Protein AF-A0A183HUY9-F1 (afdb_monomer_lite)

InterPro domains:
  IPR027267 AH/BAR domain superfamily [G3DSA:1.20.1270.60] (1-131)

Sequence (190 aa):
MDLEEKEKKLKREIEKGVSFFRQRRGGDIYLLKQKLEEIKISREQAEHTLSDLRAEMEVVKMFRFRNGMQGIADAYQDLARNCQAIFNCQREIIEMVPAVSNQDVRQMIYRGSPLTKDRVENLRRSLQHDLRVSENNSWSNAAKSARKRYSEPRHHVYQMQTNSPPPPYTSSITSRNISLSEYQVFIITN

Secondary structure (DSSP, 8-state):
--HHHHHHHHHHHHHHHHHHGGGS-THH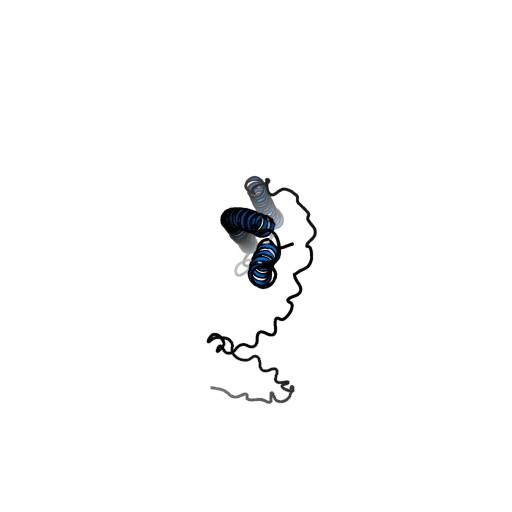HHHHHHHHHHHHHHHHHHHHHHHHHHHHHHHHHHHHHHHHHHHHHHHHHHHHHHHHHHHHHHHHHHHTS--TTSS-GGG-----HHHHHHHHHHHHHHHHHHHHHHHHHS-TTS---------------------SPPPTT---------------------

Organism: NCBI:txid387005

pLDDT: mean 75.27, std 21.11, range [33.56, 98.0]

Foldseek 3Di:
DDLVVVLVVLVVCLVVCVVVCVPPDPPVSVVSVVVSVVSVVVVVVVVVVVVVVVVVVVVVVVVCVVVVVVLVVVVVVLVVVLVVLVVVLVVVLVVLDDDPPPDDPVPDDRDCVVVNVVSVVVSVVVNVVSVVVSVVPPPPPPPPPPPDPDDDPPPPPPPPPDPDDDPPPPDDPPDDDDDDDDDDDDDDDD

Structure (mmCIF, N/CA/C/O backbone):
data_AF-A0A183HUY9-F1
#
_entry.id   AF-A0A183HUY9-F1
#
loop_
_atom_site.group_PDB
_atom_site.id
_atom_site.type_symbol
_atom_site.label_atom_id
_atom_site.label_alt_id
_atom_site.label_comp_id
_atom_site.label_asym_id
_atom_site.label_entity_id
_atom_site.label_seq_id
_atom_site.pdbx_PDB_ins_code
_atom_site.Cartn_x
_atom_site.Cartn_y
_atom_site.Cartn_z
_atom_site.occupancy
_atom_site.B_iso_or_equiv
_atom_site.auth_seq_id
_atom_site.auth_comp_id
_atom_site.auth_asym_id
_atom_site.auth_atom_id
_atom_site.pdbx_PDB_model_num
ATOM 1 N N . MET A 1 1 ? -14.854 11.567 38.522 1.00 51.22 1 MET A N 1
ATOM 2 C CA . MET A 1 1 ? -15.020 10.832 39.794 1.00 51.22 1 MET A CA 1
ATOM 3 C C . MET A 1 1 ? -15.695 9.522 39.441 1.00 51.22 1 MET A C 1
ATOM 5 O O . MET A 1 1 ? -16.827 9.563 38.968 1.00 51.22 1 MET A O 1
ATOM 9 N N . ASP A 1 2 ? -14.944 8.434 39.547 1.00 80.12 2 ASP A N 1
ATOM 10 C CA . ASP A 1 2 ? -15.268 7.100 39.041 1.00 80.12 2 ASP A CA 1
ATOM 11 C C . ASP A 1 2 ? -16.542 6.536 39.703 1.00 80.12 2 ASP A C 1
ATOM 13 O O . ASP A 1 2 ? -16.740 6.698 40.912 1.00 80.12 2 ASP A O 1
ATOM 17 N N . LEU A 1 3 ? -17.455 5.953 38.916 1.00 78.19 3 LEU A N 1
ATOM 18 C CA . LEU A 1 3 ? -18.717 5.400 39.438 1.00 78.19 3 LEU A CA 1
ATOM 19 C C . LEU A 1 3 ? -18.438 4.241 40.401 1.00 78.19 3 LEU A C 1
ATOM 21 O O . LEU A 1 3 ? -19.123 4.105 41.415 1.00 78.19 3 LEU A O 1
ATOM 25 N N . GLU A 1 4 ? -17.365 3.492 40.148 1.00 80.00 4 GLU A N 1
ATOM 26 C CA . GLU A 1 4 ? -16.886 2.419 41.014 1.00 80.00 4 GLU A CA 1
ATOM 27 C C . GLU A 1 4 ? -16.370 2.951 42.362 1.00 80.00 4 GLU A C 1
ATOM 29 O O . GLU A 1 4 ? -16.699 2.427 43.431 1.00 80.00 4 GLU A O 1
ATOM 34 N N . GLU A 1 5 ? -15.634 4.064 42.348 1.00 82.19 5 GLU A N 1
ATOM 35 C CA . GLU A 1 5 ? -15.154 4.722 43.565 1.00 82.19 5 GLU A CA 1
ATOM 36 C C . GLU A 1 5 ? -16.318 5.274 44.409 1.00 82.19 5 GLU A C 1
ATOM 38 O O . GLU A 1 5 ? -16.318 5.139 45.639 1.00 82.19 5 GLU A O 1
ATOM 43 N N . LYS A 1 6 ? -17.354 5.826 43.759 1.00 79.38 6 LYS A N 1
ATOM 44 C CA . LYS A 1 6 ? -18.586 6.287 44.423 1.00 79.38 6 LYS A CA 1
ATOM 45 C C . LYS A 1 6 ? -19.390 5.135 45.028 1.00 79.38 6 LYS A C 1
ATOM 47 O O . LYS A 1 6 ? -19.832 5.253 46.172 1.00 79.38 6 LYS A O 1
ATOM 52 N N . GLU A 1 7 ? -19.547 4.022 44.314 1.00 80.00 7 GLU A N 1
ATOM 53 C CA . GLU A 1 7 ? -20.218 2.823 44.828 1.00 80.00 7 GLU A CA 1
ATOM 54 C C . GLU A 1 7 ? -19.473 2.252 46.043 1.00 80.00 7 GLU A C 1
ATOM 56 O O . GLU A 1 7 ? -20.068 1.989 47.092 1.00 80.00 7 GLU A O 1
ATOM 61 N N . LYS A 1 8 ? -18.143 2.131 45.944 1.00 85.88 8 LYS A N 1
ATOM 62 C CA . LYS A 1 8 ? -17.282 1.630 47.023 1.00 85.88 8 LYS A CA 1
ATOM 63 C C . LYS A 1 8 ? -17.281 2.556 48.241 1.00 85.88 8 LYS A C 1
ATOM 65 O O . LYS A 1 8 ? -17.058 2.087 49.360 1.00 85.88 8 LYS A O 1
ATOM 70 N N . LYS A 1 9 ? -17.502 3.859 48.049 1.00 84.25 9 LYS A N 1
ATOM 71 C CA . LYS A 1 9 ? -17.654 4.837 49.134 1.00 84.25 9 LYS A CA 1
ATOM 72 C C . LYS A 1 9 ? -19.015 4.704 49.825 1.00 84.25 9 LYS A C 1
ATOM 74 O O . LYS A 1 9 ? -19.042 4.596 51.047 1.00 84.25 9 LYS A O 1
ATOM 79 N N . LEU A 1 10 ? -20.113 4.610 49.072 1.00 77.19 10 LEU A N 1
ATOM 80 C CA . LEU A 1 10 ? -21.460 4.434 49.635 1.00 77.19 10 LEU A CA 1
ATOM 81 C C . LEU A 1 10 ? -21.639 3.088 50.341 1.00 77.19 10 LEU A C 1
ATOM 83 O O . LEU A 1 10 ? -22.225 3.051 51.417 1.00 77.19 10 LEU A O 1
ATOM 87 N N . LYS A 1 11 ? -21.075 1.996 49.806 1.00 82.25 11 LYS A N 1
ATOM 88 C CA . LYS A 1 11 ? -21.041 0.695 50.500 1.00 82.25 11 LYS A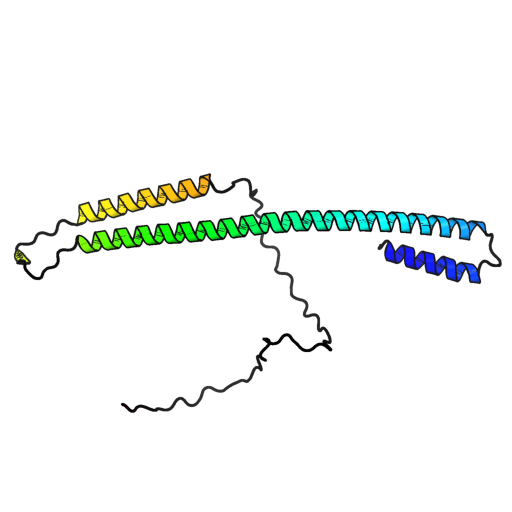 CA 1
ATOM 89 C C . LYS A 1 11 ? -20.379 0.810 51.876 1.00 82.25 11 LYS A C 1
ATOM 91 O O . LYS A 1 11 ? -20.949 0.371 52.871 1.00 82.25 11 LYS A O 1
ATOM 96 N N . ARG A 1 12 ? -19.224 1.484 51.940 1.00 84.19 12 ARG A N 1
ATOM 97 C CA . ARG A 1 12 ? -18.499 1.736 53.195 1.00 84.19 12 ARG A CA 1
ATOM 98 C C . ARG A 1 12 ? -19.268 2.649 54.153 1.00 84.19 12 ARG A C 1
ATOM 100 O O . ARG A 1 12 ? -19.210 2.436 55.359 1.00 84.19 12 ARG A O 1
ATOM 107 N N . GLU A 1 13 ? -19.967 3.665 53.650 1.00 77.25 13 GLU A N 1
ATOM 108 C CA . GLU A 1 13 ? -20.804 4.555 54.470 1.00 77.25 13 GLU A CA 1
ATOM 109 C C . GLU A 1 13 ? -22.050 3.845 55.014 1.00 77.25 13 GLU A C 1
ATOM 111 O O . GLU A 1 13 ? -22.422 4.095 56.155 1.00 77.25 13 GLU A O 1
ATOM 116 N N . ILE A 1 14 ? -22.643 2.910 54.264 1.00 74.06 14 ILE A N 1
ATOM 117 C CA . ILE A 1 14 ? -23.742 2.061 54.746 1.00 74.06 14 ILE A CA 1
ATOM 118 C C . ILE A 1 14 ? -23.238 1.093 55.822 1.00 74.06 14 ILE A C 1
ATOM 120 O O . ILE A 1 14 ? -23.843 1.023 56.886 1.00 74.06 14 ILE A O 1
ATOM 124 N N . GLU A 1 15 ? -22.116 0.398 55.610 1.00 77.69 15 GLU A N 1
ATOM 125 C CA . GLU A 1 15 ? -21.538 -0.513 56.616 1.00 77.69 15 GLU A CA 1
ATOM 126 C C . GLU A 1 15 ? -21.163 0.209 57.917 1.00 77.69 15 GLU A C 1
ATOM 128 O O . GLU A 1 15 ? -21.527 -0.233 59.007 1.00 77.69 15 GLU A O 1
ATOM 133 N N . LYS A 1 16 ? -20.484 1.359 57.817 1.00 73.25 16 LYS A N 1
ATOM 134 C CA . LYS A 1 16 ? -20.149 2.196 58.982 1.00 73.25 16 LYS A CA 1
ATOM 135 C C . LYS A 1 16 ? -21.395 2.826 59.602 1.00 73.25 16 LYS A C 1
ATOM 137 O O . LYS A 1 16 ? -21.488 2.952 60.822 1.00 73.25 16 LYS A O 1
ATOM 142 N N . GLY A 1 17 ? -22.367 3.187 58.770 1.00 60.81 17 GLY A N 1
ATOM 143 C CA . GLY A 1 17 ? -23.651 3.724 59.182 1.00 60.81 17 GLY A CA 1
ATOM 144 C C . GLY A 1 17 ? -24.447 2.726 60.022 1.00 60.81 17 GLY A C 1
ATOM 145 O O . GLY A 1 17 ? -24.966 3.087 61.064 1.00 60.81 17 GLY A O 1
ATOM 146 N N . VAL A 1 18 ? -24.454 1.439 59.684 1.00 57.66 18 VAL A N 1
ATOM 147 C CA . VAL A 1 18 ? -25.140 0.401 60.480 1.00 57.66 18 VAL A CA 1
ATOM 148 C C . VAL A 1 18 ? -24.579 0.290 61.914 1.00 57.66 18 VAL A C 1
ATOM 150 O O . VAL A 1 18 ? -25.322 -0.036 62.841 1.00 57.66 18 VAL A O 1
ATOM 153 N N . SER A 1 19 ? -23.301 0.630 62.123 1.00 54.09 19 SER A N 1
ATOM 154 C CA . SER A 1 19 ? -22.656 0.685 63.445 1.00 54.09 19 SER A CA 1
ATOM 155 C C . SER A 1 19 ? -22.983 1.966 64.233 1.00 54.09 19 SER A C 1
ATOM 157 O O . SER A 1 19 ? -23.262 1.876 65.428 1.00 54.09 19 SER A O 1
ATOM 159 N N . PHE A 1 20 ? -22.998 3.141 63.591 1.00 50.53 20 PHE A N 1
ATOM 160 C CA . PHE A 1 20 ? -23.231 4.440 64.254 1.00 50.53 20 PHE A CA 1
ATOM 161 C C . PHE A 1 20 ? -24.709 4.888 64.293 1.00 50.53 20 PHE A C 1
ATOM 163 O O . PHE A 1 20 ? -25.078 5.745 65.093 1.00 50.53 20 PHE A O 1
ATOM 170 N N . PHE A 1 21 ? -25.585 4.319 63.460 1.00 50.34 21 PHE A N 1
ATOM 171 C CA . PHE A 1 21 ? -26.986 4.739 63.298 1.00 50.34 21 PHE A CA 1
ATOM 172 C C . PHE A 1 21 ? -27.994 3.906 64.094 1.00 50.34 21 PHE A C 1
ATOM 174 O O . PHE A 1 21 ? -29.191 4.158 63.978 1.00 50.34 21 PHE A O 1
ATOM 181 N N . ARG A 1 22 ? -27.575 3.012 65.005 1.00 54.25 22 ARG A N 1
ATOM 182 C CA . ARG A 1 22 ? -28.522 2.512 66.030 1.00 54.25 22 ARG A CA 1
ATOM 183 C C . ARG A 1 22 ? -29.180 3.657 66.827 1.00 54.25 22 ARG A C 1
ATOM 185 O O . ARG A 1 22 ? -30.217 3.436 67.437 1.00 54.25 22 ARG A O 1
ATOM 192 N N . GLN A 1 23 ? -28.618 4.873 66.779 1.00 54.06 23 GLN A N 1
ATOM 193 C CA . GLN A 1 23 ? -29.142 6.086 67.415 1.00 54.06 23 GLN A CA 1
ATOM 194 C C . GLN A 1 23 ? -29.698 7.164 66.453 1.00 54.06 23 GLN A C 1
ATOM 196 O O . GLN A 1 23 ? -30.279 8.135 66.934 1.00 54.06 23 GLN A O 1
ATOM 201 N N . ARG A 1 24 ? -29.572 7.044 65.117 1.00 54.53 24 ARG A N 1
ATOM 202 C CA . ARG A 1 24 ? -30.041 8.072 64.153 1.00 54.53 24 ARG A CA 1
ATOM 203 C C . ARG A 1 24 ? -31.115 7.516 63.210 1.00 54.53 24 ARG A C 1
ATOM 205 O O . ARG A 1 24 ? -30.961 6.430 62.666 1.00 54.53 24 ARG A O 1
ATOM 212 N N . ARG A 1 25 ? -32.202 8.285 63.040 1.00 59.84 25 ARG A N 1
ATOM 213 C CA . ARG A 1 25 ? -33.436 7.984 62.276 1.00 59.84 25 ARG A CA 1
ATOM 214 C C . ARG A 1 25 ? -33.195 7.139 61.010 1.00 59.84 25 ARG A C 1
ATOM 216 O O . ARG A 1 25 ? -32.468 7.551 60.116 1.00 59.84 25 ARG A O 1
ATOM 223 N N . GLY A 1 26 ? -33.908 6.016 60.888 1.00 61.56 26 GLY A N 1
ATOM 224 C CA . GLY A 1 26 ? -33.794 5.049 59.781 1.00 61.56 26 GLY A CA 1
ATOM 225 C C . GLY A 1 26 ? -34.085 5.559 58.356 1.00 61.56 26 GLY A C 1
ATOM 226 O O . GLY A 1 26 ? -33.876 4.808 57.407 1.00 61.56 26 GLY A O 1
ATOM 227 N N . GLY A 1 27 ? -34.515 6.814 58.177 1.00 71.81 27 GLY A N 1
ATOM 228 C CA . GLY A 1 27 ? -34.735 7.426 56.858 1.00 71.81 27 GLY A CA 1
ATOM 229 C C . GLY A 1 27 ? -33.445 7.692 56.069 1.00 71.81 27 GLY A C 1
ATOM 230 O O . GLY A 1 27 ? -33.418 7.472 54.860 1.00 71.81 27 GLY A O 1
ATOM 231 N N . ASP A 1 28 ? -32.350 8.063 56.742 1.00 73.81 28 ASP A N 1
ATOM 232 C CA . ASP A 1 28 ? -31.071 8.381 56.078 1.00 73.81 28 ASP A CA 1
ATOM 233 C C . ASP A 1 28 ? -30.422 7.135 55.451 1.00 73.81 28 ASP A C 1
ATOM 235 O O . ASP A 1 28 ? -29.829 7.196 54.374 1.00 73.81 28 ASP A O 1
ATOM 239 N N . ILE A 1 29 ? -30.582 5.974 56.096 1.00 78.69 29 ILE A N 1
ATOM 240 C CA . ILE A 1 29 ? -30.095 4.684 55.583 1.00 78.69 29 ILE A CA 1
ATOM 241 C C . ILE A 1 29 ? -30.861 4.274 54.325 1.00 78.69 29 ILE A C 1
ATOM 243 O O . ILE A 1 29 ? -30.261 3.744 53.388 1.00 78.69 29 ILE A O 1
ATOM 247 N N . TYR A 1 30 ? -32.176 4.501 54.296 1.00 82.88 30 TYR A N 1
ATOM 248 C CA . TYR A 1 30 ? -32.996 4.194 53.126 1.00 82.88 30 TYR A CA 1
ATOM 249 C C . TYR A 1 30 ? -32.572 5.043 51.922 1.00 82.88 30 TYR A C 1
ATOM 251 O O . TYR A 1 30 ? -32.356 4.503 50.839 1.00 82.88 30 TYR A O 1
ATOM 259 N N . LEU A 1 31 ? -32.333 6.341 52.138 1.00 85.38 31 LEU A N 1
ATOM 260 C CA . LEU A 1 31 ? -31.845 7.252 51.103 1.00 85.38 31 LEU A CA 1
ATOM 261 C C . LEU A 1 31 ? -30.465 6.831 50.562 1.00 85.38 31 LEU A C 1
ATOM 263 O O . LEU A 1 31 ? -30.236 6.842 49.353 1.00 85.38 31 LEU A O 1
ATOM 267 N N . LEU A 1 32 ? -29.548 6.408 51.443 1.00 81.75 32 LEU A N 1
ATOM 268 C CA . LEU A 1 32 ?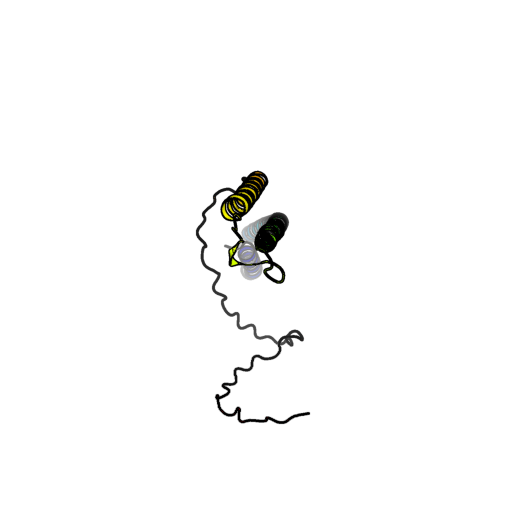 -28.234 5.894 51.036 1.00 81.75 32 LEU A CA 1
ATOM 269 C C . LEU A 1 32 ? -28.345 4.605 50.211 1.00 81.75 32 LEU A C 1
ATOM 271 O O . LEU A 1 32 ? -27.613 4.446 49.235 1.00 81.75 32 LEU A O 1
ATOM 275 N N . LYS A 1 33 ? -29.250 3.690 50.583 1.00 83.88 33 LYS A N 1
ATOM 276 C CA . LYS A 1 33 ? -29.502 2.453 49.829 1.00 83.88 33 LYS A CA 1
ATOM 277 C C . LYS A 1 33 ? -30.094 2.735 48.452 1.00 83.88 33 LYS A C 1
ATOM 279 O O . LYS A 1 33 ? -29.627 2.152 47.481 1.00 83.88 33 LYS A O 1
ATOM 284 N N . GLN A 1 34 ? -31.060 3.647 48.368 1.00 89.62 34 GLN A N 1
ATOM 285 C CA . GLN A 1 34 ? -31.62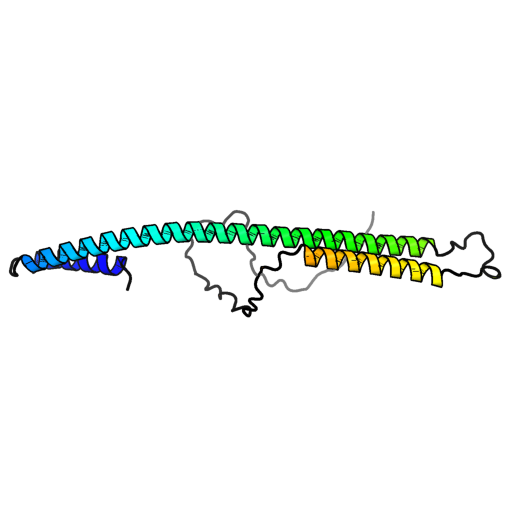9 4.080 47.095 1.00 89.62 34 GLN A CA 1
ATOM 286 C C . GLN A 1 34 ? -30.540 4.659 46.184 1.00 89.62 34 GLN A C 1
ATOM 288 O O . GLN A 1 34 ? -30.376 4.216 45.052 1.00 89.62 34 GLN A O 1
ATOM 293 N N . LYS A 1 35 ? -29.722 5.576 46.711 1.00 89.25 35 LYS A N 1
ATOM 294 C CA . LYS A 1 35 ? -28.6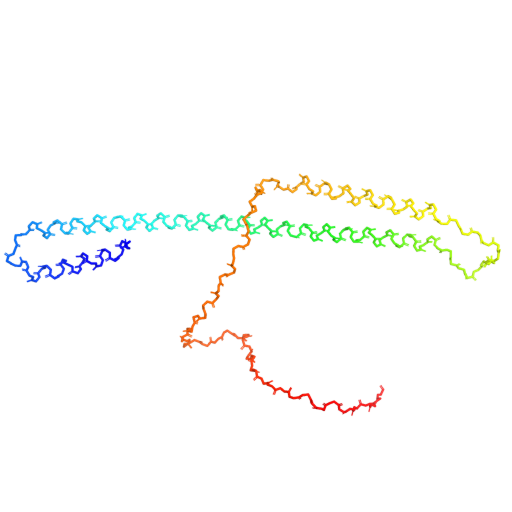16 6.185 45.964 1.00 89.25 35 LYS A CA 1
ATOM 295 C C . LYS A 1 35 ? -27.560 5.167 45.528 1.00 89.25 35 LYS A C 1
ATOM 297 O O . LYS A 1 35 ? -26.975 5.303 44.458 1.00 89.25 35 LYS A O 1
ATOM 302 N N . LEU A 1 36 ? -27.284 4.158 46.356 1.00 85.88 36 LEU A N 1
ATOM 303 C CA . LEU A 1 36 ? -26.386 3.067 45.984 1.00 85.88 36 LEU A CA 1
ATOM 304 C C . LEU A 1 36 ? -26.942 2.284 44.790 1.00 85.88 36 LEU A C 1
ATOM 306 O O . LEU A 1 36 ? -26.183 1.951 43.885 1.00 85.88 36 LEU A O 1
ATOM 310 N N . GLU A 1 37 ? -28.242 2.000 44.787 1.00 92.56 37 GLU A N 1
ATOM 311 C CA . GLU A 1 37 ? -28.885 1.257 43.706 1.00 92.56 37 GLU A CA 1
ATOM 312 C C . GLU A 1 37 ? -28.911 2.057 42.399 1.00 92.56 37 GLU A C 1
ATOM 314 O O . GLU A 1 37 ? -28.527 1.538 41.355 1.00 92.56 37 GLU A O 1
ATOM 319 N N . GLU A 1 38 ? -29.220 3.354 42.469 1.00 92.44 38 GLU A N 1
ATOM 320 C CA . GLU A 1 38 ? -29.126 4.272 41.325 1.00 92.44 38 GLU A CA 1
ATOM 321 C C . GLU A 1 38 ? -27.713 4.287 40.715 1.00 92.44 38 GLU A C 1
ATOM 323 O O . GLU A 1 38 ? -27.551 4.251 39.494 1.00 92.44 38 GLU A O 1
ATOM 328 N N . ILE A 1 39 ? -26.668 4.292 41.553 1.00 92.31 39 ILE A N 1
ATOM 329 C CA . ILE A 1 39 ? -25.279 4.273 41.077 1.00 92.31 39 ILE A CA 1
ATOM 330 C C . ILE A 1 39 ? -24.910 2.935 40.439 1.00 92.31 39 ILE A C 1
ATOM 332 O O . ILE A 1 39 ? -24.198 2.943 39.437 1.00 92.31 39 ILE A O 1
ATOM 336 N N . LYS A 1 40 ? -25.386 1.803 40.967 1.00 90.50 40 LYS A N 1
ATOM 337 C CA . LYS A 1 40 ? -25.141 0.494 40.342 1.00 90.50 40 LYS A CA 1
ATOM 338 C C . LYS A 1 40 ? -25.771 0.406 38.959 1.00 90.50 40 LYS A C 1
ATOM 340 O O . LYS A 1 40 ? -25.082 0.018 38.024 1.00 90.50 40 LYS A O 1
ATOM 345 N N . ILE A 1 41 ? -27.036 0.814 38.832 1.00 94.38 41 ILE A N 1
ATOM 346 C CA . ILE A 1 41 ? -27.747 0.827 37.546 1.00 94.38 41 ILE A CA 1
ATOM 347 C C . ILE A 1 41 ? -26.999 1.726 36.556 1.00 94.38 41 ILE A C 1
ATOM 349 O O . ILE A 1 41 ? -26.737 1.334 35.422 1.00 94.38 41 ILE A O 1
ATOM 353 N N . SER A 1 42 ? -26.581 2.917 36.998 1.00 93.62 42 SER A N 1
ATOM 354 C CA . SER A 1 42 ? -25.792 3.827 36.164 1.00 93.62 42 SER A CA 1
ATOM 355 C C . SER A 1 42 ? -24.434 3.238 35.760 1.00 93.62 42 SER A C 1
ATOM 357 O O . SER A 1 42 ? -23.996 3.461 34.631 1.00 93.62 42 SER A O 1
ATOM 359 N N . ARG A 1 43 ? -23.763 2.491 36.649 1.00 91.56 43 ARG A N 1
ATOM 360 C CA . ARG A 1 43 ? -22.497 1.809 36.345 1.00 91.56 43 ARG A CA 1
ATOM 361 C C . ARG A 1 43 ? -22.702 0.720 35.298 1.00 91.56 43 ARG A C 1
ATOM 363 O O . ARG A 1 43 ? -21.971 0.702 34.318 1.00 91.56 43 ARG A O 1
ATOM 370 N N . GLU A 1 44 ? -23.704 -0.133 35.477 1.00 94.06 44 GLU A N 1
ATOM 371 C CA . GLU A 1 44 ? -24.032 -1.213 34.541 1.00 94.06 44 GLU A CA 1
ATOM 372 C C . GLU A 1 44 ? -24.346 -0.668 33.137 1.00 94.06 44 GLU A C 1
ATOM 374 O O . GLU A 1 44 ? -23.811 -1.150 32.141 1.00 94.06 44 GLU A O 1
ATOM 379 N N . GLN A 1 45 ? -25.124 0.416 33.048 1.00 95.00 45 GLN A N 1
ATOM 380 C CA . GLN A 1 45 ? -25.398 1.097 31.777 1.00 95.00 45 GLN A CA 1
ATOM 381 C C . GLN A 1 45 ? -24.129 1.669 31.128 1.00 95.00 45 GLN A C 1
ATOM 383 O O . GLN A 1 45 ? -23.946 1.573 29.910 1.00 95.00 45 GLN A O 1
ATOM 388 N N . ALA A 1 46 ? -23.242 2.265 31.929 1.00 94.12 46 ALA A N 1
ATOM 389 C CA . ALA A 1 46 ? -21.972 2.788 31.441 1.00 94.12 46 ALA A CA 1
ATOM 390 C C . ALA A 1 46 ? -21.038 1.664 30.961 1.00 94.12 46 ALA A C 1
ATOM 392 O O . ALA A 1 46 ? -20.391 1.817 29.928 1.00 94.12 46 ALA A O 1
ATOM 393 N N . GLU A 1 47 ? -20.995 0.532 31.667 1.00 94.12 47 GLU A N 1
ATOM 394 C CA . GLU A 1 47 ? -20.231 -0.660 31.283 1.00 94.12 47 GLU A CA 1
ATOM 395 C C . GLU A 1 47 ? -20.737 -1.250 29.962 1.00 94.12 47 GLU A C 1
ATOM 397 O O . GLU A 1 47 ? -19.923 -1.529 29.078 1.00 94.12 47 GLU A O 1
ATOM 402 N N . HIS A 1 48 ? -22.058 -1.356 29.784 1.00 95.81 48 HIS A N 1
ATOM 403 C CA . HIS A 1 48 ? -22.660 -1.798 28.524 1.00 95.81 48 HIS A CA 1
ATOM 404 C C . HIS A 1 48 ? -22.289 -0.861 27.369 1.00 95.81 48 HIS A C 1
ATOM 406 O O . HIS A 1 48 ? -21.750 -1.300 26.357 1.00 95.81 48 HIS A O 1
ATOM 412 N N . THR A 1 49 ? -22.483 0.448 27.554 1.00 96.06 49 THR A N 1
ATOM 413 C CA . THR A 1 49 ? -22.146 1.460 26.537 1.00 96.06 49 THR A CA 1
ATOM 414 C C . THR A 1 49 ? -20.664 1.402 26.160 1.00 96.06 49 THR A C 1
ATOM 416 O O . THR A 1 49 ? -20.293 1.512 24.994 1.00 96.06 49 THR A O 1
ATOM 419 N N . LEU A 1 50 ? -19.788 1.219 27.149 1.00 96.06 50 LEU A N 1
ATOM 420 C CA . LEU A 1 50 ? -18.352 1.113 26.926 1.00 96.06 50 LEU A CA 1
ATOM 421 C C . LEU A 1 50 ? -18.002 -0.165 26.150 1.00 96.06 50 LEU A C 1
ATOM 423 O O . LEU A 1 50 ? -17.125 -0.129 25.285 1.00 96.06 50 LEU A O 1
ATOM 427 N N . SER A 1 51 ? -18.681 -1.276 26.439 1.00 97.25 51 SER A N 1
ATOM 428 C CA . SER A 1 51 ? -18.534 -2.530 25.697 1.00 97.25 51 SER A CA 1
ATOM 429 C C . SER A 1 51 ? -18.910 -2.362 24.222 1.00 97.25 51 SER A C 1
ATOM 431 O O . SER A 1 51 ? -18.117 -2.731 23.353 1.00 97.25 51 SER A O 1
ATOM 433 N N . ASP A 1 52 ? -20.051 -1.731 23.939 1.00 97.25 52 ASP A N 1
ATOM 434 C CA . ASP A 1 52 ? -20.507 -1.467 22.568 1.00 97.25 52 ASP A CA 1
ATOM 435 C C . ASP A 1 52 ? -19.513 -0.576 21.814 1.00 97.25 52 ASP A C 1
ATOM 437 O O . ASP A 1 52 ? -19.044 -0.926 20.730 1.00 97.25 52 ASP A O 1
ATOM 441 N N . LEU A 1 53 ? -19.077 0.523 22.439 1.00 97.50 53 LEU A N 1
ATOM 442 C CA . LEU A 1 53 ? -18.076 1.422 21.859 1.00 97.50 53 LEU A CA 1
ATOM 443 C C . LEU A 1 53 ? -16.749 0.712 21.568 1.00 97.50 53 LEU A C 1
ATOM 445 O O . LEU A 1 53 ? -16.100 0.999 20.563 1.00 97.50 53 LEU A O 1
ATOM 449 N N . ARG A 1 54 ? -16.311 -0.219 22.426 1.00 97.31 54 ARG A N 1
ATOM 450 C CA . ARG A 1 54 ? -15.103 -1.019 22.168 1.00 97.31 54 ARG A CA 1
ATOM 451 C C . ARG A 1 54 ? -15.265 -1.898 20.934 1.00 97.31 54 ARG A C 1
ATOM 453 O O . ARG A 1 54 ? -14.329 -1.966 20.137 1.00 97.31 54 ARG A O 1
ATOM 460 N N . ALA A 1 55 ? -16.423 -2.532 20.769 1.00 97.50 55 ALA A N 1
ATOM 461 C CA . ALA A 1 55 ? -16.709 -3.340 19.591 1.00 97.50 55 ALA A CA 1
ATOM 462 C C . ALA A 1 55 ? -16.706 -2.477 18.318 1.00 97.50 55 ALA A C 1
ATOM 464 O O . ALA A 1 55 ? -16.021 -2.810 17.350 1.00 97.50 55 ALA A O 1
ATOM 465 N N . GLU A 1 56 ? -17.377 -1.323 18.342 1.00 96.88 56 GLU A N 1
ATOM 466 C CA . GLU A 1 56 ? -17.394 -0.376 17.220 1.00 96.88 56 GLU A CA 1
ATOM 467 C C . GLU A 1 56 ? -15.989 0.130 16.859 1.00 96.88 56 GLU A C 1
ATOM 469 O O . GLU A 1 56 ? -15.602 0.147 15.686 1.00 96.88 56 GLU A O 1
ATOM 474 N N . MET A 1 57 ? -15.184 0.501 17.861 1.00 96.44 57 MET A N 1
ATOM 475 C CA . MET A 1 57 ? -13.806 0.950 17.646 1.00 96.44 57 MET A CA 1
ATOM 476 C C . MET A 1 57 ? -12.936 -0.135 17.009 1.00 96.44 57 MET A C 1
ATOM 478 O O . MET A 1 57 ? -12.116 0.178 16.141 1.00 96.44 57 MET A O 1
ATOM 482 N N . GLU A 1 58 ? -13.104 -1.397 17.406 1.00 97.69 58 GLU A N 1
ATOM 483 C CA . GLU A 1 58 ? -12.338 -2.499 16.825 1.00 97.69 58 GLU A CA 1
ATOM 484 C C . GLU A 1 58 ? -12.728 -2.729 15.359 1.00 97.69 58 GLU A C 1
ATOM 486 O O . GLU A 1 58 ? -11.848 -2.892 14.513 1.00 97.69 58 GLU A O 1
ATOM 491 N N . VAL A 1 59 ? -14.013 -2.611 15.010 1.00 97.88 59 VAL A N 1
ATOM 492 C CA . VAL A 1 59 ? -14.465 -2.665 13.607 1.00 97.88 59 VAL A CA 1
ATOM 493 C C . VAL A 1 59 ? -13.811 -1.557 12.778 1.00 97.88 59 VAL A C 1
ATOM 495 O O . VAL A 1 59 ? -13.260 -1.822 11.705 1.00 97.88 59 VAL A O 1
ATOM 498 N N . VAL A 1 60 ? -13.795 -0.318 13.282 1.00 96.69 60 VAL A N 1
ATOM 499 C CA . VAL A 1 60 ? -13.140 0.810 12.597 1.00 96.69 60 VAL A CA 1
ATOM 500 C C . VAL A 1 60 ? -11.640 0.559 12.438 1.00 96.69 60 VAL A C 1
ATOM 502 O O . VAL A 1 60 ? -11.067 0.837 11.380 1.00 96.69 60 VAL A O 1
ATOM 505 N N . LYS A 1 61 ? -10.986 0.014 13.464 1.00 97.44 61 LYS A N 1
ATOM 506 C CA . LYS A 1 61 ? -9.561 -0.324 13.430 1.00 97.44 61 LYS A CA 1
ATOM 507 C C . LYS A 1 61 ? -9.264 -1.382 12.373 1.00 97.44 61 LYS A C 1
ATOM 509 O O . LYS A 1 61 ? -8.369 -1.168 11.555 1.00 97.44 61 LYS A O 1
ATOM 514 N N . MET A 1 62 ? -10.034 -2.468 12.341 1.00 97.50 62 MET A N 1
ATOM 515 C CA . MET A 1 62 ? -9.894 -3.527 11.341 1.00 97.50 62 MET A CA 1
ATOM 516 C C . MET A 1 62 ? -10.126 -2.997 9.924 1.00 97.50 62 MET A C 1
ATOM 518 O O . MET A 1 62 ? -9.336 -3.289 9.026 1.00 97.50 62 MET A O 1
ATOM 522 N N . PHE A 1 63 ? -11.148 -2.159 9.725 1.00 95.44 63 PHE A N 1
ATOM 523 C CA . PHE A 1 63 ? -11.433 -1.536 8.432 1.00 95.44 63 PHE A CA 1
ATOM 524 C C . PHE A 1 63 ? -10.263 -0.675 7.940 1.00 95.44 63 PHE A C 1
ATOM 526 O O . PHE A 1 63 ? -9.792 -0.831 6.812 1.00 95.44 63 PHE A O 1
ATOM 533 N N . ARG A 1 64 ? -9.743 0.209 8.800 1.00 95.31 64 ARG A N 1
ATOM 534 C CA . ARG A 1 64 ? -8.615 1.084 8.447 1.00 95.31 64 ARG A CA 1
ATOM 535 C C . ARG A 1 64 ? -7.337 0.295 8.204 1.00 95.31 64 ARG A C 1
ATOM 537 O O . ARG A 1 64 ? -6.615 0.613 7.263 1.00 95.31 64 ARG A O 1
ATOM 544 N N . PHE A 1 65 ? -7.069 -0.720 9.022 1.00 97.00 65 PHE A N 1
ATOM 545 C CA . PHE A 1 65 ? -5.903 -1.578 8.855 1.00 97.00 65 PHE A CA 1
ATOM 546 C C . PHE A 1 65 ? -5.954 -2.323 7.521 1.00 97.00 65 PHE A C 1
ATOM 548 O O . PHE A 1 65 ? -5.009 -2.231 6.743 1.00 97.00 65 PHE A O 1
ATOM 555 N N . ARG A 1 66 ? -7.077 -2.983 7.211 1.00 96.44 66 ARG A N 1
ATOM 556 C CA . ARG A 1 66 ? -7.272 -3.697 5.944 1.00 96.44 66 ARG A CA 1
ATOM 557 C C . ARG A 1 66 ? -7.040 -2.782 4.745 1.00 96.44 66 ARG A C 1
ATOM 559 O O . ARG A 1 66 ? -6.250 -3.122 3.871 1.00 96.44 66 ARG A O 1
ATOM 566 N N . ASN A 1 67 ? -7.681 -1.616 4.729 1.00 92.75 67 ASN A N 1
ATOM 567 C CA . ASN A 1 67 ? -7.566 -0.687 3.605 1.00 92.75 67 ASN A CA 1
ATOM 568 C C . ASN A 1 67 ? -6.155 -0.096 3.491 1.00 92.75 67 ASN A C 1
ATOM 570 O O . ASN A 1 67 ? -5.636 0.040 2.388 1.00 92.75 67 ASN A O 1
ATOM 574 N N . GLY A 1 68 ? -5.519 0.224 4.622 1.00 94.06 68 GLY A N 1
ATOM 575 C CA . GLY A 1 68 ? -4.142 0.711 4.641 1.00 94.06 68 GLY A CA 1
ATOM 576 C C . GLY A 1 68 ? -3.160 -0.323 4.093 1.00 94.06 68 GLY A C 1
ATOM 577 O O . GLY A 1 68 ? -2.351 -0.002 3.228 1.00 94.06 68 GLY A O 1
ATOM 578 N N . MET A 1 69 ? -3.267 -1.575 4.543 1.00 95.81 69 MET A N 1
ATOM 579 C CA . MET A 1 69 ? -2.415 -2.669 4.072 1.00 95.81 69 MET A CA 1
ATOM 580 C C . MET A 1 69 ? -2.644 -2.987 2.595 1.00 95.81 69 MET A C 1
ATOM 582 O O . MET A 1 69 ? -1.679 -3.206 1.868 1.00 95.81 69 MET A O 1
ATOM 586 N N . GLN A 1 70 ? -3.901 -2.974 2.144 1.00 94.75 70 GLN A N 1
ATOM 587 C CA . GLN A 1 70 ? -4.235 -3.168 0.737 1.00 94.75 70 GLN A CA 1
ATOM 588 C C . GLN A 1 70 ? -3.608 -2.072 -0.136 1.00 94.75 70 GLN A C 1
ATOM 590 O O . GLN A 1 70 ? -2.899 -2.393 -1.081 1.00 94.75 70 GLN A O 1
ATOM 595 N N . GLY A 1 71 ? -3.762 -0.796 0.234 1.00 91.81 71 GLY A N 1
ATOM 596 C CA . GLY A 1 71 ? -3.163 0.310 -0.519 1.00 91.81 71 GLY A CA 1
ATOM 597 C C . GLY A 1 71 ? -1.631 0.253 -0.575 1.00 91.81 71 GLY A C 1
ATOM 598 O O . GLY A 1 71 ? -1.041 0.569 -1.603 1.00 91.81 71 GLY A O 1
ATOM 599 N N . ILE A 1 72 ? -0.975 -0.195 0.502 1.00 94.69 72 ILE A N 1
ATOM 600 C CA . ILE A 1 72 ? 0.479 -0.422 0.506 1.00 94.69 72 ILE A CA 1
ATOM 601 C C . ILE A 1 72 ? 0.857 -1.549 -0.463 1.00 94.69 72 ILE A C 1
ATOM 603 O O . ILE A 1 72 ? 1.805 -1.403 -1.232 1.00 94.69 72 ILE A O 1
ATOM 607 N N . ALA A 1 73 ? 0.130 -2.668 -0.436 1.00 95.56 73 ALA A N 1
ATOM 608 C CA . ALA A 1 73 ? 0.391 -3.797 -1.322 1.00 95.56 73 ALA A CA 1
ATOM 609 C C . ALA A 1 73 ? 0.215 -3.414 -2.799 1.00 95.56 73 ALA A C 1
ATOM 611 O O . ALA A 1 73 ? 1.085 -3.724 -3.614 1.00 95.56 73 ALA A O 1
ATOM 612 N N . ASP A 1 74 ? -0.857 -2.692 -3.125 1.00 92.00 74 ASP A N 1
ATOM 613 C CA . ASP A 1 74 ? -1.134 -2.212 -4.480 1.00 92.00 74 ASP A CA 1
ATOM 614 C C . ASP A 1 74 ? -0.029 -1.252 -4.958 1.00 92.00 74 ASP A C 1
ATOM 616 O O . ASP A 1 74 ? 0.513 -1.424 -6.050 1.00 92.00 74 ASP A O 1
ATOM 620 N N . ALA A 1 75 ? 0.421 -0.326 -4.101 1.00 92.50 75 ALA A N 1
ATOM 621 C CA . ALA A 1 75 ? 1.526 0.581 -4.417 1.00 92.50 75 ALA A CA 1
ATOM 622 C C . ALA A 1 75 ? 2.850 -0.156 -4.702 1.00 92.50 75 ALA A C 1
ATOM 624 O O . ALA A 1 75 ? 3.599 0.235 -5.601 1.00 92.50 75 ALA A O 1
ATOM 625 N N . TYR A 1 76 ? 3.149 -1.235 -3.969 1.00 96.12 76 TYR A N 1
ATOM 626 C CA . TYR A 1 76 ? 4.324 -2.065 -4.253 1.00 96.12 76 TYR A CA 1
ATOM 627 C C . TYR A 1 76 ? 4.207 -2.810 -5.585 1.00 96.12 76 TYR A C 1
ATOM 629 O O . TYR A 1 76 ? 5.205 -2.931 -6.298 1.00 96.12 76 TYR A O 1
ATOM 637 N N . GLN A 1 77 ? 3.013 -3.291 -5.942 1.00 95.44 77 GLN A N 1
ATOM 638 C CA . GLN A 1 77 ? 2.792 -3.918 -7.246 1.00 95.44 77 GLN A CA 1
ATOM 639 C C . GLN A 1 77 ? 2.989 -2.918 -8.386 1.00 95.44 77 GLN A C 1
ATOM 641 O O . GLN A 1 77 ? 3.675 -3.235 -9.357 1.00 95.44 77 GLN A O 1
ATOM 646 N N . ASP A 1 78 ? 2.441 -1.711 -8.258 1.00 92.44 78 ASP A N 1
ATOM 647 C CA . ASP A 1 78 ? 2.600 -0.658 -9.260 1.00 92.44 78 ASP A CA 1
ATOM 648 C C . ASP A 1 78 ? 4.070 -0.246 -9.404 1.00 92.44 78 ASP A C 1
ATOM 650 O O . ASP A 1 78 ? 4.580 -0.143 -10.521 1.00 92.44 78 ASP A O 1
ATOM 654 N N . LEU A 1 79 ? 4.798 -0.108 -8.290 1.00 94.00 79 LEU A N 1
ATOM 655 C CA . LEU A 1 79 ? 6.241 0.131 -8.319 1.00 94.00 79 LEU A CA 1
ATOM 656 C C . LEU A 1 79 ? 6.984 -0.980 -9.073 1.00 94.00 79 LEU A C 1
ATOM 658 O O . LEU A 1 79 ? 7.813 -0.686 -9.934 1.00 94.00 79 LEU A O 1
ATOM 662 N N . ALA A 1 80 ? 6.684 -2.247 -8.782 1.00 96.50 80 ALA A N 1
ATOM 663 C CA . ALA A 1 80 ? 7.323 -3.379 -9.446 1.00 96.50 80 ALA A CA 1
ATOM 664 C C . ALA A 1 80 ? 7.051 -3.386 -10.960 1.00 96.50 80 ALA A C 1
ATOM 666 O O . ALA A 1 80 ? 7.980 -3.571 -11.750 1.00 96.50 80 ALA A O 1
ATOM 667 N N . ARG A 1 81 ? 5.806 -3.120 -11.376 1.00 95.50 81 ARG A N 1
ATOM 668 C CA . ARG A 1 81 ? 5.422 -3.007 -12.794 1.00 95.50 81 ARG A CA 1
ATOM 669 C C . ARG A 1 81 ? 6.160 -1.865 -13.493 1.00 95.50 81 ARG A C 1
ATOM 671 O O . ARG A 1 81 ? 6.718 -2.071 -14.570 1.00 95.50 81 ARG A O 1
ATOM 678 N N . ASN A 1 82 ? 6.232 -0.696 -12.860 1.00 95.31 82 ASN A N 1
ATOM 679 C CA . ASN A 1 82 ? 6.935 0.469 -13.397 1.00 95.31 82 ASN A CA 1
ATOM 680 C C . ASN A 1 82 ? 8.438 0.202 -13.555 1.00 95.31 82 ASN A C 1
ATOM 682 O O . ASN A 1 82 ? 9.012 0.497 -14.604 1.00 95.31 82 ASN A O 1
ATOM 686 N N . CYS A 1 83 ? 9.072 -0.416 -12.554 1.00 97.31 83 CYS A N 1
ATOM 687 C CA . CYS A 1 83 ? 10.467 -0.847 -12.640 1.00 97.31 83 CYS A CA 1
ATOM 688 C C . CYS A 1 83 ? 10.683 -1.832 -13.796 1.00 97.31 83 CYS A C 1
ATOM 690 O O . CYS A 1 83 ? 11.623 -1.669 -14.573 1.00 97.31 83 CYS A O 1
ATOM 692 N N . GLN A 1 84 ? 9.796 -2.818 -13.953 1.00 97.38 84 GLN A N 1
ATOM 693 C CA . GLN A 1 84 ? 9.874 -3.773 -15.057 1.00 97.38 84 GLN A CA 1
ATOM 694 C C . GLN A 1 84 ? 9.802 -3.072 -16.420 1.00 97.38 84 GLN A C 1
ATOM 696 O O . GLN A 1 84 ? 10.599 -3.380 -17.306 1.00 97.38 84 GLN A O 1
ATOM 701 N N . ALA A 1 85 ? 8.891 -2.110 -16.589 1.00 96.81 85 ALA A N 1
ATOM 702 C CA . ALA A 1 85 ? 8.769 -1.338 -17.824 1.00 96.81 85 ALA A CA 1
ATOM 703 C C . ALA A 1 85 ? 10.047 -0.537 -18.135 1.00 96.81 85 ALA A C 1
ATOM 705 O O . ALA A 1 85 ? 10.511 -0.530 -19.277 1.00 96.81 85 ALA A O 1
ATOM 706 N N . ILE A 1 86 ? 10.657 0.078 -17.115 1.00 97.50 86 ILE A N 1
ATOM 707 C CA . ILE A 1 86 ? 11.932 0.798 -17.247 1.00 97.50 86 ILE A CA 1
ATOM 708 C C . ILE A 1 86 ? 13.046 -0.151 -17.704 1.00 97.50 86 ILE A C 1
ATOM 710 O O . ILE A 1 86 ? 13.747 0.150 -18.670 1.00 97.50 86 ILE A O 1
ATOM 714 N N . PHE A 1 87 ? 13.195 -1.307 -17.054 1.00 98.00 87 PHE A N 1
ATOM 715 C CA . PHE A 1 87 ? 14.249 -2.264 -17.399 1.00 98.00 87 PHE A CA 1
ATOM 716 C C . PHE A 1 87 ? 14.048 -2.909 -18.772 1.00 98.00 87 PHE A C 1
ATOM 718 O O . PHE A 1 87 ? 15.026 -3.150 -19.480 1.00 98.00 87 PHE A O 1
ATOM 725 N N . ASN A 1 88 ? 12.802 -3.140 -19.187 1.00 97.50 88 ASN A N 1
ATOM 726 C CA . ASN A 1 88 ? 12.499 -3.610 -20.538 1.00 97.50 88 ASN A CA 1
ATOM 727 C C . ASN A 1 88 ? 12.903 -2.568 -21.590 1.00 97.50 88 ASN A C 1
ATOM 729 O O . ASN A 1 88 ? 13.630 -2.901 -22.521 1.00 97.50 88 ASN A O 1
ATOM 733 N N . CYS A 1 89 ? 12.530 -1.299 -21.397 1.00 97.50 89 CYS A N 1
ATOM 734 C CA . CYS A 1 89 ? 12.937 -0.210 -22.289 1.00 97.50 89 CYS A CA 1
ATOM 735 C C . CYS A 1 89 ? 14.466 -0.064 -22.349 1.00 97.50 89 CYS A C 1
ATOM 737 O O . CYS A 1 89 ? 15.042 0.101 -23.423 1.00 97.50 89 CYS A O 1
ATOM 739 N N . GLN A 1 90 ? 15.151 -0.197 -21.208 1.00 96.75 90 GLN A N 1
ATOM 740 C CA . GLN A 1 90 ? 16.612 -0.207 -21.173 1.00 96.75 90 GLN A CA 1
ATOM 741 C C . GLN A 1 90 ? 17.193 -1.357 -22.007 1.00 96.75 90 GLN A C 1
ATOM 743 O O . GLN A 1 90 ? 18.145 -1.137 -22.754 1.00 96.75 90 GLN A O 1
ATOM 748 N N . ARG A 1 91 ? 16.632 -2.568 -21.905 1.00 96.75 91 ARG A N 1
ATOM 749 C CA . ARG A 1 91 ? 17.064 -3.722 -22.705 1.00 96.75 91 ARG A CA 1
ATOM 750 C C . ARG A 1 91 ? 16.879 -3.473 -24.199 1.00 96.75 91 ARG A C 1
ATOM 752 O O . ARG A 1 91 ? 17.832 -3.658 -24.946 1.00 96.75 91 ARG A O 1
ATOM 759 N N . GLU A 1 92 ? 15.711 -2.984 -24.609 1.00 95.00 92 GLU A N 1
ATOM 760 C CA . GLU A 1 92 ? 15.446 -2.614 -26.006 1.00 95.00 92 GLU A CA 1
ATOM 761 C C . GLU A 1 92 ? 16.459 -1.579 -26.514 1.00 95.00 92 GLU A C 1
ATOM 763 O O . GLU A 1 92 ? 16.954 -1.681 -27.632 1.00 95.00 92 GLU A O 1
ATOM 768 N N . ILE A 1 93 ? 16.814 -0.590 -25.685 1.00 95.44 93 ILE A N 1
ATOM 769 C CA . ILE A 1 93 ? 17.824 0.416 -26.034 1.00 95.44 93 ILE A CA 1
ATOM 770 C C . ILE A 1 93 ? 19.207 -0.195 -26.228 1.00 95.44 93 ILE A C 1
ATOM 772 O O . ILE A 1 93 ? 19.918 0.194 -27.156 1.00 95.44 93 ILE A O 1
ATOM 776 N N . ILE A 1 94 ? 19.587 -1.148 -25.383 1.00 93.5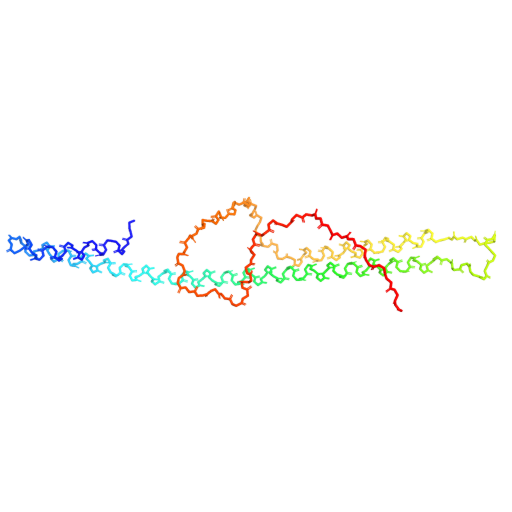0 94 ILE A N 1
ATOM 777 C CA . ILE A 1 94 ? 20.865 -1.852 -25.503 1.00 93.50 94 ILE A CA 1
ATOM 778 C C . ILE A 1 94 ? 20.905 -2.680 -26.792 1.00 93.50 94 ILE A C 1
ATOM 780 O O . ILE A 1 94 ? 21.918 -2.659 -27.484 1.00 93.50 94 ILE A O 1
ATOM 784 N N . GLU A 1 95 ? 19.808 -3.343 -27.161 1.00 90.94 95 GLU A N 1
ATOM 785 C CA . GLU A 1 95 ? 19.707 -4.129 -28.401 1.00 90.94 95 GLU A CA 1
ATOM 786 C C . GLU A 1 95 ? 19.841 -3.278 -29.675 1.00 90.94 95 GLU A C 1
ATOM 788 O O . GLU A 1 95 ? 20.222 -3.790 -30.726 1.00 90.94 95 GLU A O 1
ATOM 793 N N . MET A 1 96 ? 19.588 -1.968 -29.591 1.00 90.12 96 MET A N 1
ATOM 794 C CA . MET A 1 96 ? 19.807 -1.041 -30.706 1.00 90.12 96 MET A CA 1
ATOM 795 C C . MET A 1 96 ? 21.285 -0.696 -30.933 1.00 90.12 96 MET A C 1
ATOM 797 O O . MET A 1 96 ? 21.620 -0.121 -31.972 1.00 90.12 96 MET A O 1
ATOM 801 N N . VAL A 1 97 ? 22.175 -1.019 -29.990 1.00 89.19 97 VAL A N 1
ATOM 802 C CA . VAL A 1 97 ? 23.615 -0.789 -30.138 1.00 89.19 97 VAL A CA 1
ATOM 803 C C . VAL A 1 97 ? 24.215 -1.903 -31.006 1.00 89.19 97 VAL A C 1
ATOM 805 O O . VAL A 1 97 ? 24.108 -3.076 -30.651 1.00 89.19 97 VAL A O 1
ATOM 808 N N . PRO A 1 98 ? 24.866 -1.576 -32.138 1.00 85.81 98 PRO A N 1
ATOM 809 C CA . PRO A 1 98 ? 25.399 -2.587 -33.042 1.00 85.81 98 PRO A CA 1
ATOM 810 C C . PRO A 1 98 ? 26.521 -3.399 -32.381 1.00 85.81 98 PRO A C 1
ATOM 812 O O . PRO A 1 98 ? 27.480 -2.841 -31.843 1.00 85.81 98 PRO A O 1
ATOM 815 N N . ALA A 1 99 ? 26.426 -4.726 -32.468 1.00 80.94 99 ALA A N 1
ATOM 816 C CA . ALA A 1 99 ? 27.480 -5.637 -32.038 1.00 80.94 99 ALA A CA 1
ATOM 817 C C . ALA A 1 99 ? 28.597 -5.679 -33.097 1.00 80.94 99 ALA A C 1
ATOM 819 O O . ALA A 1 99 ? 28.478 -6.319 -34.143 1.00 80.94 99 ALA A O 1
ATOM 820 N N . VAL A 1 100 ? 29.692 -4.966 -32.834 1.00 77.00 100 VAL A N 1
ATOM 821 C CA . VAL A 1 100 ? 30.835 -4.830 -33.752 1.00 77.00 100 VAL A CA 1
ATOM 822 C C . VAL A 1 100 ? 31.784 -6.024 -33.626 1.00 77.00 100 VAL A C 1
ATOM 824 O O . VAL A 1 100 ? 32.874 -5.924 -33.077 1.00 77.00 100 VAL A O 1
ATOM 827 N N . SER A 1 101 ? 31.350 -7.184 -34.116 1.00 75.19 101 SER A N 1
ATOM 828 C CA . SER A 1 101 ? 32.222 -8.358 -34.283 1.00 75.19 101 SER A CA 1
ATOM 829 C C . SER A 1 101 ? 32.551 -8.647 -35.753 1.00 75.19 101 SER A C 1
ATOM 831 O O . SER A 1 101 ? 33.624 -9.166 -36.042 1.00 75.19 101 SER A O 1
ATOM 833 N N . ASN A 1 102 ? 31.663 -8.273 -36.688 1.00 71.81 102 ASN A N 1
ATOM 834 C CA . ASN A 1 102 ? 31.726 -8.715 -38.091 1.00 71.81 102 ASN A CA 1
ATOM 835 C C . ASN A 1 102 ? 31.688 -7.560 -39.118 1.00 71.81 102 ASN A C 1
ATOM 837 O O . ASN A 1 102 ? 31.592 -7.816 -40.316 1.00 71.81 102 ASN A O 1
ATOM 841 N N . GLN A 1 103 ? 31.680 -6.298 -38.676 1.00 74.62 103 GLN A N 1
ATOM 842 C CA . GLN A 1 103 ? 31.473 -5.121 -39.535 1.00 74.62 103 GLN A CA 1
ATOM 843 C C . GLN A 1 103 ? 32.675 -4.169 -39.481 1.00 74.62 103 GLN A C 1
ATOM 845 O O . GLN A 1 103 ? 33.262 -3.969 -38.417 1.00 74.62 103 GLN A O 1
ATOM 850 N N . ASP A 1 104 ? 33.020 -3.552 -40.618 1.00 82.44 104 ASP A N 1
ATOM 851 C CA . ASP A 1 104 ? 34.032 -2.492 -40.668 1.00 82.44 104 ASP A CA 1
ATOM 852 C C . ASP A 1 104 ? 33.492 -1.212 -40.010 1.00 82.44 104 ASP A C 1
ATOM 854 O O . ASP A 1 104 ? 32.645 -0.499 -40.557 1.00 82.44 104 ASP A O 1
ATOM 858 N N . VAL A 1 105 ? 34.017 -0.909 -38.822 1.00 83.00 105 VAL A N 1
ATOM 859 C CA . VAL A 1 105 ? 33.624 0.245 -37.999 1.00 83.00 105 VAL A CA 1
ATOM 860 C C . VAL A 1 105 ? 33.821 1.572 -38.734 1.00 83.00 105 VAL A C 1
ATOM 862 O O . VAL A 1 105 ? 33.086 2.523 -38.482 1.00 83.00 105 VAL A O 1
ATOM 865 N N . ARG A 1 106 ? 34.777 1.654 -39.671 1.00 84.81 106 ARG A N 1
ATOM 866 C CA . ARG A 1 106 ? 35.089 2.893 -40.406 1.00 84.81 106 ARG A CA 1
ATOM 867 C C . ARG A 1 106 ? 33.972 3.318 -41.357 1.00 84.81 106 ARG A C 1
ATOM 869 O O . ARG A 1 106 ? 33.881 4.496 -41.689 1.00 84.81 106 ARG A O 1
ATOM 876 N N . GLN A 1 107 ? 33.138 2.373 -41.787 1.00 84.81 107 GLN A N 1
ATOM 877 C CA . GLN A 1 107 ? 32.029 2.613 -42.715 1.00 84.81 107 GLN A CA 1
ATOM 878 C C . GLN A 1 107 ? 30.668 2.640 -42.006 1.00 84.81 107 GLN A C 1
ATOM 880 O O . GLN A 1 107 ? 29.649 2.962 -42.618 1.00 84.81 107 GLN A O 1
ATOM 885 N N . MET A 1 108 ? 30.629 2.318 -40.711 1.00 84.69 108 MET A N 1
ATOM 886 C CA . MET A 1 108 ? 29.390 2.231 -39.953 1.00 84.69 108 MET A CA 1
ATOM 887 C C . MET A 1 108 ? 28.944 3.611 -39.456 1.00 84.69 108 MET A C 1
ATOM 889 O O . MET A 1 108 ? 29.630 4.267 -38.674 1.00 84.69 108 MET A O 1
ATOM 893 N N . ILE A 1 109 ? 27.740 4.028 -39.852 1.00 86.56 109 ILE A N 1
ATOM 894 C CA . ILE A 1 109 ? 27.100 5.243 -39.338 1.00 86.56 109 ILE A CA 1
ATOM 895 C C . ILE A 1 109 ? 25.978 4.836 -38.384 1.00 86.56 109 ILE A C 1
ATOM 897 O O . ILE A 1 109 ? 24.888 4.455 -38.807 1.00 86.56 109 ILE A O 1
ATOM 901 N N . TYR A 1 110 ? 26.224 4.953 -37.081 1.00 87.69 110 TYR A N 1
ATOM 902 C CA . TYR A 1 110 ? 25.201 4.690 -36.073 1.00 87.69 110 TYR A CA 1
ATOM 903 C C . TYR A 1 110 ? 24.180 5.839 -35.999 1.00 87.69 110 TYR A C 1
ATOM 905 O O . TYR A 1 110 ? 24.529 6.993 -35.746 1.00 87.69 110 TYR A O 1
ATOM 913 N N . ARG A 1 111 ? 22.895 5.524 -36.206 1.00 87.50 111 ARG A N 1
ATOM 914 C CA . ARG A 1 111 ? 21.770 6.481 -36.180 1.00 87.50 111 ARG A CA 1
ATOM 915 C C . ARG A 1 111 ? 20.716 6.127 -35.122 1.00 87.50 111 ARG A C 1
ATOM 917 O O . ARG A 1 111 ? 19.526 6.289 -35.358 1.00 87.50 111 ARG A O 1
ATOM 924 N N . GLY A 1 112 ? 21.140 5.668 -33.943 1.00 90.06 112 GLY A N 1
ATOM 925 C CA . GLY A 1 112 ? 20.206 5.253 -32.884 1.00 90.06 112 GLY A CA 1
ATOM 926 C C . GLY A 1 112 ? 19.525 6.392 -32.116 1.00 90.06 112 GLY A C 1
ATOM 927 O O . GLY A 1 112 ? 18.458 6.180 -31.559 1.00 90.06 112 GLY A O 1
ATOM 928 N N . SER A 1 113 ? 20.085 7.609 -32.113 1.00 91.06 113 SER A N 1
ATOM 929 C CA . SER A 1 113 ? 19.580 8.752 -31.321 1.00 91.06 113 SER A CA 1
ATOM 930 C C . SER A 1 113 ? 18.071 9.052 -31.457 1.00 91.06 113 SER A C 1
ATOM 932 O O . SER A 1 113 ? 17.394 9.136 -30.431 1.00 91.06 113 SER A O 1
ATOM 934 N N . PRO A 1 114 ? 17.488 9.193 -32.668 1.00 93.81 114 PRO A N 1
ATOM 935 C CA . PRO A 1 114 ? 16.050 9.448 -32.785 1.00 93.81 114 PRO A CA 1
ATOM 936 C C . PRO A 1 114 ? 15.202 8.275 -32.274 1.00 93.81 114 PRO A C 1
ATOM 938 O O . PRO A 1 114 ? 14.148 8.496 -31.683 1.00 93.81 114 PRO A O 1
ATOM 941 N N . LEU A 1 115 ? 15.676 7.041 -32.459 1.00 92.06 115 LEU A N 1
ATOM 942 C CA . LEU A 1 115 ? 14.949 5.829 -32.094 1.00 92.06 115 LEU A CA 1
ATOM 943 C C . LEU A 1 115 ? 14.967 5.589 -30.578 1.00 92.06 115 LEU A C 1
ATOM 945 O O . LEU A 1 115 ? 13.929 5.316 -29.981 1.00 92.06 115 LEU A O 1
ATOM 949 N N . THR A 1 116 ? 16.122 5.766 -29.932 1.00 95.56 116 THR A N 1
ATOM 950 C CA . THR A 1 116 ? 16.240 5.668 -28.470 1.00 95.56 116 THR A CA 1
ATOM 951 C C . THR A 1 116 ? 15.426 6.757 -27.779 1.00 95.56 116 THR A C 1
ATOM 953 O O . THR A 1 116 ? 14.742 6.479 -26.796 1.00 95.56 116 THR A O 1
ATOM 956 N N . LYS A 1 117 ? 15.428 7.982 -28.323 1.00 95.88 117 LYS A N 1
ATOM 957 C CA . LYS A 1 117 ? 14.606 9.086 -27.814 1.00 95.88 117 LYS A CA 1
ATOM 958 C C . LYS A 1 117 ? 13.114 8.762 -27.883 1.00 95.88 117 LYS A C 1
ATOM 960 O O . LYS A 1 117 ? 12.412 8.969 -26.897 1.00 95.88 117 LYS A O 1
ATOM 965 N N . ASP A 1 118 ? 12.636 8.230 -29.006 1.00 96.12 118 ASP A N 1
ATOM 966 C CA . ASP A 1 118 ? 11.232 7.835 -29.146 1.00 96.12 118 ASP A CA 1
ATOM 967 C C . ASP A 1 118 ? 10.835 6.740 -28.140 1.00 96.12 118 ASP A C 1
ATOM 969 O O . ASP A 1 118 ? 9.796 6.844 -27.486 1.00 96.12 118 ASP A O 1
ATOM 973 N N . ARG A 1 119 ? 11.685 5.725 -27.923 1.00 95.38 119 ARG A N 1
ATOM 974 C CA . ARG A 1 119 ? 11.443 4.680 -26.908 1.00 95.38 119 ARG A CA 1
ATOM 975 C C . ARG A 1 119 ? 11.317 5.244 -25.493 1.00 95.38 119 ARG A C 1
ATOM 977 O O . ARG A 1 119 ? 10.379 4.889 -24.779 1.00 95.38 119 ARG A O 1
ATOM 984 N N . VAL A 1 120 ? 12.199 6.166 -25.111 1.00 96.94 120 VAL A N 1
ATOM 985 C CA . VAL A 1 120 ? 12.135 6.828 -23.798 1.00 96.94 120 VAL A CA 1
ATOM 986 C C . VAL A 1 120 ? 10.866 7.675 -23.657 1.00 96.94 120 VAL A C 1
ATOM 988 O O . VAL A 1 120 ? 10.207 7.619 -22.619 1.00 96.94 120 VAL A O 1
ATOM 991 N N . GLU A 1 121 ? 10.474 8.421 -24.692 1.00 97.00 121 GLU A N 1
ATOM 992 C CA . GLU A 1 121 ? 9.254 9.240 -24.661 1.00 97.00 121 GLU A CA 1
ATOM 993 C C . GLU A 1 121 ? 7.969 8.396 -24.628 1.00 97.00 121 GLU A C 1
ATOM 995 O O . GLU A 1 121 ? 7.010 8.747 -23.936 1.00 97.00 121 GLU A O 1
ATOM 1000 N N . ASN A 1 122 ? 7.940 7.260 -25.329 1.00 96.00 122 ASN A N 1
ATOM 1001 C CA . ASN A 1 122 ? 6.847 6.289 -25.233 1.00 96.00 122 ASN A CA 1
ATOM 1002 C C . ASN A 1 122 ? 6.718 5.736 -23.804 1.00 96.00 122 ASN A C 1
ATOM 1004 O O . ASN A 1 122 ? 5.624 5.760 -23.237 1.00 96.00 122 ASN A O 1
ATOM 1008 N N . LEU A 1 123 ? 7.832 5.311 -23.193 1.00 97.19 123 LEU A N 1
ATOM 1009 C CA . LEU A 1 123 ? 7.851 4.845 -21.803 1.00 97.19 123 LEU A CA 1
ATOM 1010 C C . LEU A 1 123 ? 7.355 5.936 -20.847 1.00 97.19 123 LEU A C 1
ATOM 1012 O O . LEU A 1 123 ? 6.515 5.674 -19.989 1.00 97.19 123 LEU A O 1
ATOM 1016 N N . ARG A 1 124 ? 7.837 7.173 -21.012 1.00 96.38 124 ARG A N 1
ATOM 1017 C CA . ARG A 1 124 ? 7.428 8.311 -20.183 1.00 96.38 124 ARG A CA 1
ATOM 1018 C C . ARG A 1 124 ? 5.914 8.523 -20.221 1.00 96.38 124 ARG A C 1
ATOM 1020 O O . ARG A 1 124 ? 5.311 8.720 -19.169 1.00 96.38 124 ARG A O 1
ATOM 1027 N N . ARG A 1 125 ? 5.300 8.458 -21.408 1.00 95.12 125 ARG A N 1
ATOM 1028 C CA . ARG A 1 125 ? 3.841 8.568 -21.568 1.00 95.12 125 ARG A CA 1
ATOM 1029 C C . ARG A 1 125 ? 3.095 7.422 -20.886 1.00 95.12 125 ARG A C 1
ATOM 1031 O O . ARG A 1 125 ? 2.096 7.685 -20.223 1.00 95.12 125 ARG A O 1
ATOM 1038 N N . SER A 1 126 ? 3.596 6.191 -21.001 1.00 93.19 126 SER A N 1
ATOM 1039 C CA . SER A 1 126 ? 3.013 5.024 -20.323 1.00 93.19 126 SER A CA 1
ATOM 1040 C C . SER A 1 126 ? 3.025 5.196 -18.802 1.00 93.19 126 SER A C 1
ATOM 1042 O O . SER A 1 126 ? 1.980 5.116 -18.166 1.00 93.19 126 SER A O 1
ATOM 1044 N N . LEU A 1 127 ? 4.179 5.543 -18.224 1.00 93.69 127 LEU A N 1
ATOM 1045 C CA . LEU A 1 127 ? 4.318 5.725 -16.775 1.00 93.69 127 LEU A CA 1
ATOM 1046 C C . LEU A 1 127 ? 3.437 6.867 -16.245 1.00 93.69 127 LEU A C 1
ATOM 1048 O O . LEU A 1 127 ? 2.859 6.766 -15.166 1.00 93.69 127 LEU A O 1
ATOM 1052 N N . GLN A 1 128 ? 3.309 7.964 -16.999 1.00 89.88 128 GLN A N 1
ATOM 1053 C CA . GLN A 1 128 ? 2.433 9.080 -16.625 1.00 89.88 128 GLN A CA 1
ATOM 1054 C C . GLN A 1 128 ? 0.950 8.702 -16.642 1.00 89.88 128 GLN A C 1
ATOM 1056 O O . GLN A 1 128 ? 0.190 9.171 -15.794 1.00 89.88 128 GLN A O 1
ATOM 1061 N N . HIS A 1 129 ? 0.532 7.875 -17.601 1.00 83.88 129 HIS A N 1
ATOM 1062 C CA . HIS A 1 129 ? -0.830 7.363 -17.653 1.00 83.88 129 HIS A CA 1
ATOM 1063 C C . HIS A 1 129 ? -1.137 6.502 -16.421 1.00 83.88 129 HIS A C 1
ATOM 1065 O O . HIS A 1 129 ? -2.145 6.733 -15.754 1.00 83.88 129 HIS A O 1
ATOM 1071 N N . ASP A 1 130 ? -0.236 5.587 -16.067 1.00 78.75 130 ASP A N 1
ATOM 1072 C CA . ASP A 1 130 ? -0.434 4.661 -14.948 1.00 78.75 130 ASP A CA 1
ATOM 1073 C C . ASP A 1 130 ? -0.490 5.388 -13.597 1.00 78.75 130 ASP A C 1
ATOM 1075 O O . ASP A 1 130 ? -1.350 5.093 -12.765 1.00 78.75 130 ASP A O 1
ATOM 1079 N N . LEU A 1 131 ? 0.332 6.428 -13.414 1.00 76.75 131 LEU A N 1
ATOM 1080 C CA . LEU A 1 131 ? 0.261 7.308 -12.242 1.00 76.75 131 LEU A CA 1
ATOM 1081 C C . LEU A 1 131 ? -1.097 8.014 -12.129 1.00 76.75 131 LEU A C 1
ATOM 1083 O O . LEU A 1 131 ? -1.691 8.065 -11.053 1.00 76.75 131 LEU A O 1
ATOM 1087 N N . ARG A 1 132 ? -1.620 8.526 -13.247 1.00 73.31 132 ARG A N 1
ATOM 1088 C CA . ARG A 1 132 ? -2.891 9.259 -13.275 1.00 73.31 132 ARG A CA 1
ATOM 1089 C C . ARG A 1 132 ? -4.099 8.340 -13.062 1.00 73.31 132 ARG A C 1
ATOM 1091 O O . ARG A 1 132 ? -5.088 8.754 -12.464 1.00 73.31 132 ARG A O 1
ATOM 1098 N N . VAL A 1 133 ? -4.031 7.093 -13.531 1.00 65.62 133 VAL A N 1
ATOM 1099 C CA . VAL A 1 133 ? -5.056 6.069 -13.264 1.00 65.62 133 VAL A CA 1
ATOM 1100 C C . VAL A 1 133 ? -5.022 5.630 -11.796 1.00 65.62 133 VAL A C 1
ATOM 1102 O O . VAL A 1 133 ? -6.082 5.499 -11.182 1.00 65.62 133 VAL A O 1
ATOM 1105 N N . SER A 1 134 ? -3.831 5.476 -11.212 1.00 64.75 134 SER A N 1
ATOM 1106 C CA . SER A 1 134 ? -3.660 5.139 -9.792 1.00 64.75 134 SER A CA 1
ATOM 1107 C C . SER A 1 134 ? -4.250 6.221 -8.868 1.00 64.75 134 SER A C 1
ATOM 1109 O O . SER A 1 134 ? -4.988 5.907 -7.933 1.00 64.75 134 SER A O 1
ATOM 1111 N N . GLU A 1 135 ? -4.053 7.509 -9.180 1.00 63.03 135 GLU A N 1
ATOM 1112 C CA . GLU A 1 135 ? -4.654 8.624 -8.426 1.00 63.03 135 GLU A CA 1
ATOM 1113 C C . GLU A 1 135 ? -6.188 8.654 -8.489 1.00 63.03 135 GLU A C 1
ATOM 1115 O O . GLU A 1 135 ? -6.838 8.948 -7.486 1.00 63.03 135 GLU A O 1
ATOM 1120 N N . ASN A 1 136 ? -6.778 8.317 -9.638 1.00 59.38 136 ASN A N 1
ATOM 1121 C CA . ASN A 1 136 ? -8.233 8.332 -9.822 1.00 59.38 136 ASN A CA 1
ATOM 1122 C C . ASN A 1 136 ? -8.941 7.151 -9.138 1.00 59.38 136 ASN A C 1
ATOM 1124 O O . ASN A 1 136 ? -10.109 7.267 -8.768 1.00 59.38 136 ASN A O 1
ATOM 1128 N N . ASN A 1 137 ? -8.236 6.033 -8.950 1.00 58.78 137 ASN A N 1
ATOM 1129 C CA . ASN A 1 137 ? -8.739 4.861 -8.230 1.00 58.78 137 ASN A CA 1
ATOM 1130 C C . ASN A 1 137 ? -8.423 4.906 -6.728 1.00 58.78 137 ASN A C 1
ATOM 1132 O O . ASN A 1 137 ? -8.978 4.124 -5.954 1.00 58.78 137 ASN A O 1
ATOM 1136 N N . SER A 1 138 ? -7.555 5.826 -6.301 1.00 54.22 138 SER A N 1
ATOM 1137 C CA . SER A 1 138 ? -7.276 6.077 -4.894 1.00 54.22 138 SER A CA 1
ATOM 1138 C C . SER A 1 138 ? -8.473 6.780 -4.267 1.00 54.22 138 SER A C 1
ATOM 1140 O O . SER A 1 138 ? -8.886 7.858 -4.694 1.00 54.22 138 SER A O 1
ATOM 1142 N N . TRP A 1 139 ? -9.075 6.142 -3.265 1.00 51.75 139 TRP A N 1
ATOM 1143 C CA . TRP A 1 139 ? -10.270 6.628 -2.583 1.00 51.75 139 TRP A CA 1
ATOM 1144 C C . TRP A 1 139 ? -9.985 7.991 -1.937 1.00 51.75 139 TRP A C 1
ATOM 1146 O O . TRP A 1 139 ? -9.527 8.098 -0.799 1.00 51.75 139 TRP A O 1
ATOM 1156 N N . SER A 1 140 ? -10.298 9.055 -2.669 1.00 47.19 140 SER A N 1
ATOM 1157 C CA . SER A 1 140 ? -10.026 10.460 -2.353 1.00 47.19 140 SER A CA 1
ATOM 1158 C C . SER A 1 140 ? -10.900 11.033 -1.226 1.00 47.19 140 SER A C 1
ATOM 1160 O O . SER A 1 140 ? -10.924 12.240 -1.001 1.00 47.19 140 SER A O 1
ATOM 1162 N N . ASN A 1 141 ? -11.545 10.167 -0.439 1.00 47.41 141 ASN A N 1
ATOM 1163 C CA . ASN A 1 141 ? -12.306 10.543 0.753 1.00 47.41 141 ASN A CA 1
ATOM 1164 C C . ASN A 1 141 ? -11.548 10.315 2.067 1.00 47.41 141 ASN A C 1
ATOM 1166 O O . ASN A 1 141 ? -12.100 10.562 3.141 1.00 47.41 141 ASN A O 1
ATOM 1170 N N . ALA A 1 142 ? -10.269 9.921 2.026 1.00 52.34 142 ALA A N 1
ATOM 1171 C CA . ALA A 1 142 ? -9.387 10.152 3.164 1.00 52.34 142 ALA A CA 1
ATOM 1172 C C . ALA A 1 142 ? -9.168 11.668 3.277 1.00 52.34 142 ALA A C 1
ATOM 1174 O O . ALA A 1 142 ? -8.240 12.225 2.692 1.00 52.34 142 ALA A O 1
ATOM 1175 N N . ALA A 1 143 ? -10.098 12.337 3.967 1.00 43.56 143 ALA A N 1
ATOM 1176 C CA . ALA A 1 143 ? -10.079 13.761 4.245 1.00 43.56 143 ALA A CA 1
ATOM 1177 C C . ALA A 1 143 ? -8.646 14.220 4.517 1.00 43.56 143 ALA A C 1
ATOM 1179 O O . ALA A 1 143 ? -7.926 13.575 5.283 1.00 43.56 143 ALA A O 1
ATOM 1180 N N . LYS A 1 144 ? -8.261 15.342 3.899 1.00 49.25 144 LYS A N 1
ATOM 1181 C CA . LYS A 1 144 ? -7.030 16.098 4.155 1.00 49.25 144 LYS A CA 1
ATOM 1182 C C . LYS A 1 144 ? -6.988 16.546 5.623 1.00 49.25 144 LYS A C 1
ATOM 1184 O O . LYS A 1 144 ? -7.071 17.726 5.935 1.00 49.25 144 LYS A O 1
ATOM 1189 N N . SER A 1 145 ? -6.884 15.609 6.554 1.00 48.06 145 SER A N 1
ATOM 1190 C CA . SER A 1 145 ? -6.608 15.863 7.952 1.00 48.06 145 SER A CA 1
ATOM 1191 C C . SER A 1 145 ? -5.103 15.781 8.089 1.00 48.06 145 SER A C 1
ATOM 1193 O O . SER A 1 145 ? -4.533 14.785 8.529 1.00 48.06 145 SER A O 1
ATOM 1195 N N . ALA A 1 146 ? -4.444 16.856 7.664 1.00 49.81 146 ALA A N 1
ATOM 1196 C CA . ALA A 1 146 ? -3.095 17.159 8.095 1.00 49.81 146 ALA A CA 1
ATOM 1197 C C . ALA A 1 146 ? -3.130 17.455 9.605 1.00 49.81 146 ALA A C 1
ATOM 1199 O O . ALA A 1 146 ? -2.991 18.594 10.043 1.00 49.81 146 ALA A O 1
ATOM 1200 N N . ARG A 1 147 ? -3.344 16.429 10.433 1.00 48.12 147 ARG A N 1
ATOM 1201 C CA . ARG A 1 147 ? -2.966 16.490 11.839 1.00 48.12 147 ARG A CA 1
ATOM 1202 C C . ARG A 1 147 ? -1.515 16.056 11.909 1.00 48.12 147 ARG A C 1
ATOM 1204 O O . ARG A 1 147 ? -1.181 14.893 11.700 1.00 48.12 147 ARG A O 1
ATOM 1211 N N . LYS A 1 148 ? -0.662 17.060 12.135 1.00 49.03 148 LYS A N 1
ATOM 1212 C CA . LYS A 1 148 ? 0.735 16.940 12.560 1.00 49.03 148 LYS A CA 1
ATOM 1213 C C . LYS A 1 148 ? 0.911 15.678 13.407 1.00 49.03 148 LYS A C 1
ATOM 1215 O O . LYS A 1 148 ? 0.146 15.483 14.349 1.00 49.03 148 LYS A O 1
ATOM 1220 N N . ARG A 1 149 ? 1.913 14.859 13.067 1.00 55.69 149 ARG A N 1
ATOM 1221 C CA . ARG A 1 149 ? 2.394 13.735 13.883 1.00 55.69 149 ARG A CA 1
ATOM 1222 C C . ARG A 1 149 ? 2.546 14.218 15.328 1.00 55.69 149 ARG A C 1
ATOM 1224 O O . ARG A 1 149 ? 3.498 14.927 15.641 1.00 55.69 149 ARG A O 1
ATOM 1231 N N . TYR A 1 150 ? 1.572 13.903 16.174 1.00 50.91 150 TYR A N 1
ATOM 1232 C CA . TYR A 1 150 ? 1.652 14.168 17.600 1.00 50.91 150 TYR A CA 1
ATOM 1233 C C . TYR A 1 150 ? 2.406 12.988 18.205 1.00 50.91 150 TYR A C 1
ATOM 1235 O O . TYR A 1 150 ? 1.935 11.858 18.123 1.00 50.91 150 TYR A O 1
ATOM 1243 N N . SER A 1 151 ? 3.619 13.288 18.668 1.00 58.47 151 SER A N 1
ATOM 1244 C CA . SER A 1 151 ? 4.483 12.533 19.582 1.00 58.47 151 SER A CA 1
ATOM 1245 C C . SER A 1 151 ? 4.132 11.061 19.829 1.00 58.47 151 SER A C 1
ATOM 1247 O O . SER A 1 151 ? 3.131 10.743 20.471 1.00 58.47 151 SER A O 1
ATOM 1249 N N . GLU A 1 152 ? 5.056 10.197 19.415 1.00 51.59 152 GLU A N 1
ATOM 1250 C CA . GLU A 1 152 ? 5.244 8.835 19.914 1.00 51.59 152 GLU A CA 1
ATOM 1251 C C . GLU A 1 152 ? 5.011 8.788 21.441 1.00 51.59 152 GLU A C 1
ATOM 1253 O O . GLU A 1 152 ? 5.593 9.607 22.168 1.00 51.59 152 GLU A O 1
ATOM 1258 N N . PRO A 1 153 ? 4.144 7.902 21.965 1.00 50.97 153 PRO A N 1
ATOM 1259 C CA . PRO A 1 153 ? 4.003 7.750 23.403 1.00 50.97 153 PRO A CA 1
ATOM 1260 C C . PRO A 1 153 ? 5.357 7.310 23.957 1.00 50.97 153 PRO A C 1
ATOM 1262 O O . PRO A 1 153 ? 5.858 6.246 23.596 1.00 50.97 153 PRO A O 1
ATOM 1265 N N . ARG A 1 154 ? 5.966 8.122 24.830 1.00 50.22 154 ARG A N 1
ATOM 1266 C CA . ARG A 1 154 ? 7.135 7.687 25.600 1.00 50.22 154 ARG A CA 1
ATOM 1267 C C . ARG A 1 154 ? 6.753 6.386 26.297 1.00 50.22 154 ARG A C 1
ATOM 1269 O O . ARG A 1 154 ? 5.907 6.408 27.189 1.00 50.22 154 ARG A O 1
ATOM 1276 N N . HIS A 1 155 ? 7.377 5.281 25.899 1.00 47.06 155 HIS A N 1
ATOM 1277 C CA . HIS A 1 155 ? 7.322 4.025 26.628 1.00 47.06 155 HIS A CA 1
ATOM 1278 C C . HIS A 1 155 ? 7.828 4.294 28.051 1.00 47.06 155 HIS A C 1
ATOM 1280 O O . HIS A 1 155 ? 9.030 4.333 28.306 1.00 47.06 155 HIS A O 1
ATOM 1286 N N . HIS A 1 156 ? 6.910 4.546 28.986 1.00 44.38 156 HIS A N 1
ATOM 1287 C CA . HIS A 1 156 ? 7.201 4.366 30.396 1.00 44.38 156 HIS A CA 1
ATOM 1288 C C . HIS A 1 156 ? 7.485 2.883 30.561 1.00 44.38 156 HIS A C 1
ATOM 1290 O O . HIS A 1 156 ? 6.595 2.045 30.414 1.00 44.38 156 HIS A O 1
ATOM 1296 N N . VAL A 1 157 ? 8.762 2.586 30.779 1.00 44.41 157 VAL A N 1
ATOM 1297 C CA . VAL A 1 157 ? 9.255 1.279 31.180 1.00 44.41 157 VAL A CA 1
ATOM 1298 C C . VAL A 1 157 ? 8.528 0.927 32.472 1.00 44.41 157 VAL A C 1
ATOM 1300 O O . VAL A 1 157 ? 8.922 1.336 33.560 1.00 44.41 157 VAL A O 1
ATOM 1303 N N . TYR A 1 158 ? 7.420 0.203 32.350 1.00 41.44 158 TYR A N 1
ATOM 1304 C CA . TYR A 1 158 ? 6.877 -0.543 33.465 1.00 41.44 158 TYR A CA 1
ATOM 1305 C C . TYR A 1 158 ? 7.931 -1.596 33.806 1.00 41.44 158 TYR A C 1
ATOM 1307 O O . TYR A 1 158 ? 8.081 -2.592 33.100 1.00 41.44 158 TYR A O 1
ATOM 1315 N N . GLN A 1 159 ? 8.686 -1.359 34.879 1.00 44.84 159 GLN A N 1
ATOM 1316 C CA . GLN A 1 159 ? 9.362 -2.423 35.610 1.00 44.84 159 GLN A CA 1
ATOM 1317 C C . GLN A 1 159 ? 8.274 -3.342 36.178 1.00 44.84 159 GLN A C 1
ATOM 1319 O O . GLN A 1 159 ? 7.837 -3.206 37.316 1.00 44.84 159 GLN A O 1
ATOM 1324 N N . MET A 1 160 ? 7.783 -4.253 35.343 1.00 42.97 160 MET A N 1
ATOM 1325 C CA . MET A 1 160 ? 7.032 -5.410 35.795 1.00 42.97 160 MET A CA 1
ATOM 1326 C C . MET A 1 160 ? 8.038 -6.368 36.430 1.00 42.97 160 MET A C 1
ATOM 1328 O O . MET A 1 160 ? 8.886 -6.948 35.750 1.00 42.97 160 MET A O 1
ATOM 1332 N N . GLN A 1 161 ? 7.944 -6.514 37.750 1.00 49.66 161 GLN A N 1
ATOM 1333 C CA . GLN A 1 161 ? 8.431 -7.696 38.450 1.00 49.66 161 GLN A CA 1
ATOM 1334 C C . GLN A 1 161 ? 7.741 -8.914 37.820 1.00 49.66 161 GLN A C 1
ATOM 1336 O O . GLN A 1 161 ? 6.538 -9.112 37.968 1.00 49.66 161 GLN A O 1
ATOM 1341 N N . THR A 1 162 ? 8.498 -9.681 37.041 1.00 44.31 162 THR A N 1
ATOM 1342 C CA . THR A 1 162 ? 8.027 -10.824 36.260 1.00 44.31 162 THR A CA 1
ATOM 1343 C C . THR A 1 162 ? 8.495 -12.111 36.935 1.00 44.31 162 THR A C 1
ATOM 1345 O O . THR A 1 162 ? 9.630 -12.534 36.772 1.00 44.31 162 THR A O 1
ATOM 1348 N N . ASN A 1 163 ? 7.603 -12.765 37.685 1.00 53.31 163 ASN A N 1
ATOM 1349 C CA . ASN A 1 163 ? 7.761 -14.168 38.100 1.00 53.31 163 ASN A CA 1
ATOM 1350 C C . ASN A 1 163 ? 7.223 -15.134 37.021 1.00 53.31 163 ASN A C 1
ATOM 1352 O O . ASN A 1 163 ? 6.642 -16.169 37.335 1.00 53.31 163 ASN A O 1
ATOM 1356 N N . SER A 1 164 ? 7.391 -14.802 35.739 1.00 62.31 164 SER A N 1
ATOM 1357 C CA . SER A 1 164 ? 7.056 -15.690 34.620 1.00 62.31 164 SER A CA 1
ATOM 1358 C C . SER A 1 164 ? 8.253 -15.803 33.679 1.00 62.31 164 SER A C 1
ATOM 1360 O O . SER A 1 164 ? 8.803 -14.763 33.305 1.00 62.31 164 SER A O 1
ATOM 1362 N N . PRO A 1 165 ? 8.654 -17.020 33.270 1.00 64.94 165 PRO A N 1
ATOM 1363 C CA . PRO A 1 165 ? 9.771 -17.187 32.354 1.00 64.94 165 PRO A CA 1
ATOM 1364 C C . PRO A 1 165 ? 9.456 -16.526 31.002 1.00 64.94 165 PRO A C 1
ATOM 1366 O O . PRO A 1 165 ? 8.308 -16.570 30.547 1.00 64.94 165 PRO A O 1
ATOM 1369 N N . PRO A 1 166 ? 10.449 -15.885 30.367 1.00 68.44 166 PRO A N 1
ATOM 1370 C CA . PRO A 1 166 ? 10.235 -15.184 29.114 1.00 68.44 166 PRO A CA 1
ATOM 1371 C C . PRO A 1 166 ? 9.992 -16.177 27.959 1.00 68.44 166 PRO A C 1
ATOM 1373 O O . PRO A 1 166 ? 10.399 -17.339 28.039 1.00 68.44 166 PRO A O 1
ATOM 1376 N N . PRO A 1 167 ? 9.312 -15.743 26.881 1.00 64.62 167 PRO A N 1
ATOM 1377 C CA . PRO A 1 167 ? 9.019 -16.589 25.729 1.00 64.62 167 PRO A CA 1
ATOM 1378 C C . PRO A 1 167 ? 10.308 -17.096 25.047 1.00 64.62 167 PRO A C 1
ATOM 1380 O O . PRO A 1 167 ? 11.320 -16.393 25.044 1.00 64.62 167 PRO A O 1
ATOM 1383 N N . PRO A 1 168 ? 10.279 -18.285 24.412 1.00 66.56 168 PRO A N 1
ATOM 1384 C CA . PRO A 1 168 ? 11.460 -19.090 24.055 1.00 66.56 168 PRO A CA 1
ATOM 1385 C C . PRO A 1 168 ? 12.389 -18.507 22.971 1.00 66.56 168 PRO A C 1
ATOM 1387 O O . PRO A 1 168 ? 13.319 -19.181 22.540 1.00 66.56 168 PRO A O 1
ATOM 1390 N N . TYR A 1 169 ? 12.181 -17.260 22.547 1.00 58.84 169 TYR A N 1
ATOM 1391 C CA . TYR A 1 169 ? 13.012 -16.577 21.550 1.00 58.84 169 TYR A CA 1
ATOM 1392 C C . TYR A 1 169 ? 13.687 -15.304 22.072 1.00 58.84 169 TYR A C 1
ATOM 1394 O O . TYR A 1 169 ? 14.366 -14.620 21.310 1.00 58.84 169 TYR A O 1
ATOM 1402 N N . THR A 1 170 ? 13.563 -14.972 23.362 1.00 54.53 170 THR A N 1
ATOM 1403 C CA . THR A 1 170 ? 14.363 -13.889 23.952 1.00 54.53 170 THR A CA 1
ATOM 1404 C C . THR A 1 170 ? 15.756 -14.407 24.299 1.00 54.53 170 THR A C 1
ATOM 1406 O O . THR A 1 170 ? 16.090 -14.627 25.463 1.00 54.53 170 THR A O 1
ATOM 1409 N N . SER A 1 171 ? 16.581 -14.634 23.279 1.00 45.44 171 SER A N 1
ATOM 1410 C CA . SER A 1 171 ? 18.018 -14.789 23.472 1.00 45.44 171 SER A CA 1
ATOM 1411 C C . SER A 1 171 ? 18.564 -13.470 24.014 1.00 45.44 171 SER A C 1
ATOM 1413 O O . SER A 1 171 ? 18.457 -12.419 23.386 1.00 45.44 171 SER A O 1
ATOM 1415 N N . SER A 1 172 ? 19.102 -13.539 25.224 1.00 45.12 172 SER A N 1
ATOM 1416 C CA . SER A 1 172 ? 19.789 -12.476 25.945 1.00 45.12 172 SER A CA 1
ATOM 1417 C C . SER A 1 172 ? 20.741 -11.682 25.044 1.00 45.12 172 SER A C 1
ATOM 1419 O O . SER A 1 172 ? 21.827 -12.159 24.712 1.00 45.12 172 SER A O 1
ATOM 1421 N N . ILE A 1 173 ? 20.378 -10.440 24.710 1.00 44.56 173 ILE A N 1
ATOM 1422 C CA . ILE A 1 173 ? 21.364 -9.420 24.340 1.00 44.56 173 ILE A CA 1
ATOM 1423 C C . ILE A 1 173 ? 22.055 -9.028 25.644 1.00 44.56 173 ILE A C 1
ATOM 1425 O O . ILE A 1 173 ? 21.691 -8.075 26.329 1.00 44.56 173 ILE A O 1
ATOM 1429 N N . THR A 1 174 ? 23.022 -9.847 26.037 1.00 42.34 174 THR A N 1
ATOM 1430 C CA . THR A 1 174 ? 23.990 -9.483 27.058 1.00 42.34 174 THR A CA 1
ATOM 1431 C C . THR A 1 174 ? 24.959 -8.526 26.385 1.00 42.34 174 THR A C 1
ATOM 1433 O O . THR A 1 174 ? 25.758 -8.937 25.545 1.00 42.34 174 THR A O 1
ATOM 1436 N N . SER A 1 175 ? 24.874 -7.244 26.731 1.00 44.03 175 SER A N 1
ATOM 1437 C CA . SER A 1 175 ? 25.866 -6.235 26.375 1.00 44.03 175 SER A CA 1
ATOM 1438 C C . SER A 1 175 ? 27.232 -6.656 26.921 1.00 44.03 175 SER A C 1
ATOM 1440 O O . SER A 1 175 ? 27.571 -6.371 28.068 1.00 44.03 175 SER A O 1
ATOM 1442 N N . ARG A 1 176 ? 28.023 -7.367 26.118 1.00 34.34 176 ARG A N 1
ATOM 1443 C CA . ARG A 1 176 ? 29.462 -7.508 26.331 1.00 34.34 176 ARG A CA 1
ATOM 1444 C C . ARG A 1 176 ? 30.164 -6.604 25.333 1.00 34.34 176 ARG A C 1
ATOM 1446 O O . ARG A 1 176 ? 30.147 -6.859 24.135 1.00 34.34 176 ARG A O 1
ATOM 1453 N N . ASN A 1 177 ? 30.771 -5.547 25.867 1.00 46.38 177 ASN A N 1
ATOM 1454 C CA . ASN A 1 177 ? 31.899 -4.863 25.246 1.00 46.38 177 ASN A CA 1
ATOM 1455 C C . ASN A 1 177 ? 32.915 -5.932 24.825 1.00 46.38 177 ASN A C 1
ATOM 1457 O O . ASN A 1 177 ? 33.498 -6.588 25.687 1.00 46.38 177 ASN A O 1
ATOM 1461 N N . ILE A 1 178 ? 33.091 -6.130 23.522 1.00 38.66 178 ILE A N 1
ATOM 1462 C CA . ILE A 1 178 ? 34.171 -6.949 22.975 1.00 38.66 178 ILE A CA 1
ATOM 1463 C C . ILE A 1 178 ? 35.086 -5.986 22.230 1.00 38.66 178 ILE A C 1
ATOM 1465 O O . ILE A 1 178 ? 34.679 -5.321 21.277 1.00 38.66 178 ILE A O 1
ATOM 1469 N N . SER A 1 179 ? 36.302 -5.866 22.755 1.00 35.56 179 SER A N 1
ATOM 1470 C CA . SER A 1 179 ? 37.395 -5.089 22.192 1.00 35.56 179 SER A CA 1
ATOM 1471 C C . SER A 1 179 ? 37.785 -5.624 20.819 1.00 35.56 179 SER A C 1
ATOM 1473 O O . SER A 1 179 ? 37.928 -6.829 20.620 1.00 35.56 179 SER A O 1
ATOM 1475 N N . LEU A 1 180 ? 37.996 -4.699 19.891 1.00 39.94 180 LEU A N 1
ATOM 1476 C CA . LEU A 1 180 ? 38.538 -4.938 18.561 1.00 39.94 180 LEU A CA 1
ATOM 1477 C C . LEU A 1 180 ? 40.040 -5.253 18.671 1.00 39.94 180 LEU A C 1
ATOM 1479 O O . LEU A 1 180 ? 40.869 -4.348 18.695 1.00 39.94 180 LEU A O 1
ATOM 1483 N N . SER A 1 181 ? 40.398 -6.532 18.742 1.00 38.62 181 SER A N 1
ATOM 1484 C CA . SER A 1 181 ? 41.749 -7.004 18.425 1.00 38.62 181 SER A CA 1
ATOM 1485 C C . SER A 1 181 ? 41.710 -8.483 18.054 1.00 38.62 181 SER A C 1
ATOM 1487 O O . SER A 1 181 ? 41.049 -9.253 18.737 1.00 38.62 181 SER A O 1
ATOM 1489 N N . GLU A 1 182 ? 42.465 -8.836 17.012 1.00 34.50 182 GLU A N 1
ATOM 1490 C CA . GLU A 1 182 ? 42.696 -10.182 16.457 1.00 34.50 182 GLU A CA 1
ATOM 1491 C C . GLU A 1 182 ? 41.745 -10.640 15.340 1.00 34.50 182 GLU A C 1
ATOM 1493 O O . GLU A 1 182 ? 40.909 -11.522 15.493 1.00 34.50 182 GLU A O 1
ATOM 1498 N N . TYR A 1 183 ? 41.990 -10.107 14.140 1.00 34.72 183 TYR A N 1
ATOM 1499 C CA . TYR A 1 183 ? 41.975 -10.942 12.939 1.00 34.72 183 TYR A CA 1
ATOM 1500 C C . TYR A 1 183 ? 43.400 -11.004 12.394 1.00 34.72 183 TYR A C 1
ATOM 1502 O O . TYR A 1 183 ? 43.857 -10.083 11.718 1.00 34.72 183 TYR A O 1
ATOM 1510 N N . GLN A 1 184 ? 44.105 -12.093 12.702 1.00 34.31 184 GLN A N 1
ATOM 1511 C CA . GLN A 1 184 ? 45.329 -12.472 12.011 1.00 34.31 184 GLN A CA 1
ATOM 1512 C C . GLN A 1 184 ? 45.103 -13.818 11.313 1.00 34.31 184 GLN A C 1
ATOM 1514 O O . GLN A 1 184 ? 44.935 -14.846 11.953 1.00 34.31 184 GLN A O 1
ATOM 1519 N N . VAL A 1 185 ? 45.051 -13.728 9.980 1.00 39.03 185 VAL A N 1
ATOM 1520 C CA . VAL A 1 185 ? 45.596 -14.655 8.975 1.00 39.03 185 VAL A CA 1
ATOM 1521 C C . VAL A 1 185 ? 45.317 -16.149 9.161 1.00 39.03 185 VAL A C 1
ATOM 1523 O O . VAL A 1 185 ? 45.987 -16.799 9.945 1.00 39.03 185 VAL A O 1
ATOM 1526 N N . PHE A 1 186 ? 44.508 -16.719 8.261 1.00 33.56 186 PHE A N 1
ATOM 1527 C CA . PHE A 1 186 ? 44.833 -18.008 7.639 1.00 33.56 186 PHE A CA 1
ATOM 1528 C C . PHE A 1 186 ? 44.413 -18.015 6.162 1.00 33.56 186 PHE A C 1
ATOM 1530 O O . PHE A 1 186 ? 43.249 -18.180 5.808 1.00 33.56 186 PHE A O 1
ATOM 1537 N N . ILE A 1 187 ? 45.413 -17.800 5.305 1.00 38.97 187 ILE A N 1
ATOM 1538 C CA . ILE A 1 187 ? 45.482 -18.361 3.954 1.00 38.97 187 ILE A CA 1
ATOM 1539 C C . ILE A 1 187 ? 45.826 -19.849 4.122 1.00 38.97 187 ILE A C 1
ATOM 1541 O O . ILE A 1 187 ? 46.642 -20.160 4.988 1.00 38.97 187 ILE A O 1
ATOM 1545 N N . ILE A 1 188 ? 45.228 -20.729 3.307 1.00 37.44 188 ILE A N 1
ATOM 1546 C CA . ILE A 1 188 ? 45.864 -21.824 2.528 1.00 37.44 188 ILE A CA 1
ATOM 1547 C C . ILE A 1 188 ? 44.793 -22.856 2.086 1.00 37.44 188 ILE A C 1
ATOM 1549 O O . ILE A 1 188 ? 44.184 -23.543 2.897 1.00 37.44 188 ILE A O 1
ATOM 1553 N N . THR A 1 189 ? 44.578 -22.864 0.763 1.00 36.25 189 THR A N 1
ATOM 1554 C CA . THR A 1 189 ? 44.300 -23.953 -0.206 1.00 36.25 189 THR A CA 1
ATOM 1555 C C . THR A 1 189 ? 43.647 -25.281 0.214 1.00 36.25 189 THR A C 1
ATOM 1557 O O . THR A 1 189 ? 44.181 -26.016 1.044 1.00 36.25 189 THR A O 1
ATOM 1560 N N . ASN A 1 190 ? 42.652 -25.695 -0.582 1.00 39.16 190 ASN A N 1
ATOM 1561 C CA . ASN A 1 190 ? 42.760 -26.855 -1.486 1.00 39.16 190 ASN A CA 1
ATOM 1562 C C . ASN A 1 190 ? 41.938 -26.600 -2.755 1.00 39.16 190 ASN A C 1
ATOM 1564 O O . ASN A 1 190 ? 40.816 -26.067 -2.605 1.00 39.16 190 ASN A O 1
#

Radius of gyration: 37.21 Å; chains: 1; bounding box: 81×44×110 Å